Protein AF-A0A7C1JDE8-F1 (afdb_monomer_lite)

pLDDT: mean 91.99, std 10.01, range [34.22, 98.81]

Foldseek 3Di:
DPPVPPPPFDLAWDFALQPAEPDDLSDLVCQEDLNVQLVLLLSVLLVCLVVVHWAWEFAQALVLDTDTDTDRSCQQLVHNSNDPQKYWYAQAFQVVLPQAADDDQGGAGTWIAGNVVRDTDDGAHEWEWEWQDPVPLVDPLLLGFTKGFAALSLLVVLLSLLLSVCLVPLVVLLVLLDDPVLPDDDLQDFVSQLLCLLVLLVSLSSSCSVCRVSWGWHYKYKYAYAPRPDLAGDQLTIGIYTYTSSSVLCQLSVVSVVCSVPPADDLSSLSSSQSSQQSNCCSPVVHGYSCCLVVRQRPHDNRTSDMDHTSSRCVNPSDPCSSRPPDGLLCVPVGTHSCSLVSNDDDDSNNSSSVVCCVSND

Radius of gyration: 20.62 Å; chains: 1; bounding box: 49×35×61 Å

Sequence (362 aa):
MNLDSPIRKLDQPNLFGLNHSNRDFRKPAEWGKNKFTSSFPAALACYMFARNIRPVYMILNSQGQLVKSSISVDQVFKIDPLGDDSFYAFETEYSPYRQLVTGKVPRIDLVMMRRSDSLNLTGLEMKLTALPDNSTHHLPENKYGCEIVVRPDTIVYLALSIALVFKEDRTALYALLQDDALKITNWRDTEELLPLIPRMAAVLNRVMIQHATRQEPLILQPIWKTEGKAMRLHQNAFDMFVWSNFAFTKIFFYVAESDAKARRMSRQARSIVWLMKMLLDFAVEGQIDSRITNEVSHGSRTDKAFSVPGRITHDFMASPELFAPRIKRDEVKQIILGGGQTLLSPERRLDAVLVNMPELFS

Secondary structure (DSSP, 8-state):
--TTS-----SS-EETT--SBSS-TTSGGGGSHHHHHHHHHHHHHHHHHHTTPPPEEEEE-TTS-EEEEE--HHHHHTS-TTSTTEEEEEEE--GGGGGGBSSPPPPEEEEEEETTT--EEEEEEE--EEES-TTTTTS-GGG----EEE-HHHHHHHHHHHHHHTTT-HHHHHHHH--TT---S-TT-HHHHGGGHHHHHHHHHHHHHHTGGG--EEEEEEEEEESTTSSSEEEEEEEEEEEEHHHHHHHHHHHHHHTTT-SS--HHHHHHHHHHHHHHHHHHHSSB-TTHHHH--TTS-SS-SEEE-HHHHHHHH-SHHHHS-SEEGGGGGGTEETTGGGG----SHHHHHHHT-GGGG-

Structure (mmCIF, N/CA/C/O backbone):
data_AF-A0A7C1JDE8-F1
#
_entry.id   AF-A0A7C1JDE8-F1
#
loop_
_atom_site.group_PDB
_atom_site.id
_atom_site.type_symbol
_atom_site.label_atom_id
_atom_site.label_alt_id
_atom_site.label_comp_id
_atom_site.label_asym_id
_atom_site.label_entity_id
_atom_site.label_seq_id
_atom_site.pdbx_PDB_ins_code
_atom_site.Cartn_x
_atom_site.Cartn_y
_atom_site.Cartn_z
_atom_site.occupancy
_atom_site.B_iso_or_equiv
_atom_site.auth_seq_id
_atom_site.auth_comp_id
_atom_site.auth_asym_id
_atom_site.auth_atom_id
_atom_site.pdbx_PDB_model_num
ATOM 1 N N . MET A 1 1 ? -0.873 -14.828 -24.141 1.00 46.66 1 MET A N 1
ATOM 2 C CA . MET A 1 1 ? -0.121 -13.877 -24.989 1.00 46.66 1 MET A CA 1
ATOM 3 C C . MET A 1 1 ? 1.316 -14.380 -25.056 1.00 46.66 1 MET A C 1
ATOM 5 O O . MET A 1 1 ? 1.868 -14.679 -24.006 1.00 46.66 1 MET A O 1
ATOM 9 N N . ASN A 1 2 ? 1.866 -14.610 -26.250 1.00 34.22 2 ASN A N 1
ATOM 10 C CA . ASN A 1 2 ? 3.211 -15.171 -26.408 1.00 34.22 2 ASN A CA 1
ATOM 11 C C . ASN A 1 2 ? 4.245 -14.089 -26.039 1.00 34.22 2 ASN A C 1
ATOM 13 O O . ASN A 1 2 ? 4.391 -13.120 -26.779 1.00 34.22 2 ASN A O 1
ATOM 17 N N . LEU A 1 3 ? 4.883 -14.209 -24.871 1.00 48.06 3 LEU A N 1
ATOM 18 C CA . LEU A 1 3 ? 5.840 -13.225 -24.337 1.00 48.06 3 LEU A CA 1
ATOM 19 C C . LEU A 1 3 ? 7.159 -13.166 -25.125 1.00 48.06 3 LEU A C 1
ATOM 21 O O . LEU A 1 3 ? 7.921 -12.222 -24.937 1.00 48.06 3 LEU A O 1
ATOM 25 N N . ASP A 1 4 ? 7.401 -14.151 -25.996 1.00 43.00 4 ASP A N 1
ATOM 26 C CA . ASP A 1 4 ? 8.549 -14.200 -26.911 1.00 43.00 4 ASP A CA 1
ATOM 27 C C . ASP A 1 4 ? 8.278 -13.477 -28.242 1.00 43.00 4 ASP A C 1
ATOM 29 O O . ASP A 1 4 ? 9.178 -13.304 -29.063 1.00 43.00 4 ASP A O 1
ATOM 33 N N . SER A 1 5 ? 7.046 -13.001 -28.461 1.00 42.31 5 SER A N 1
ATOM 34 C CA . SER A 1 5 ? 6.809 -11.955 -29.454 1.00 42.31 5 SER A CA 1
ATOM 35 C C . SER A 1 5 ? 7.364 -10.654 -28.880 1.00 42.31 5 SER A C 1
ATOM 37 O O . SER A 1 5 ? 6.972 -10.303 -27.764 1.00 42.31 5 SER A O 1
ATOM 39 N N . PRO A 1 6 ? 8.204 -9.892 -29.608 1.00 41.84 6 PRO A N 1
ATOM 40 C CA . PRO A 1 6 ? 8.614 -8.574 -29.149 1.00 41.84 6 PRO A CA 1
ATOM 41 C C . PRO A 1 6 ? 7.350 -7.786 -28.804 1.00 41.84 6 PRO A C 1
ATOM 43 O O . PRO A 1 6 ? 6.463 -7.629 -29.650 1.00 41.84 6 PRO A O 1
ATOM 46 N N . ILE A 1 7 ? 7.240 -7.364 -27.538 1.00 52.91 7 ILE A N 1
ATOM 47 C CA . ILE A 1 7 ? 6.221 -6.414 -27.093 1.00 52.91 7 ILE A CA 1
ATOM 48 C C . ILE A 1 7 ? 6.229 -5.304 -28.137 1.00 52.91 7 ILE A C 1
ATOM 50 O O . ILE A 1 7 ? 7.295 -4.761 -28.436 1.00 52.91 7 ILE A O 1
ATOM 54 N N . ARG A 1 8 ? 5.067 -5.071 -28.767 1.00 48.97 8 ARG A N 1
ATOM 55 C CA . ARG A 1 8 ? 4.884 -4.119 -29.870 1.00 48.97 8 ARG A CA 1
ATOM 56 C C . ARG A 1 8 ? 5.716 -2.878 -29.547 1.00 48.97 8 ARG A C 1
ATOM 58 O O . ARG A 1 8 ? 5.436 -2.228 -28.542 1.00 48.97 8 ARG A O 1
ATOM 65 N N . LYS A 1 9 ? 6.764 -2.598 -30.336 1.00 51.59 9 LYS A N 1
ATOM 66 C CA . LYS A 1 9 ? 7.549 -1.366 -30.194 1.00 51.59 9 LYS A CA 1
ATOM 67 C C . LYS A 1 9 ? 6.542 -0.226 -30.308 1.00 51.59 9 LYS A C 1
ATOM 69 O O . LYS A 1 9 ? 5.987 -0.002 -31.377 1.00 51.59 9 LYS A O 1
ATOM 74 N N . LEU A 1 10 ? 6.200 0.386 -29.180 1.00 67.38 10 LEU A N 1
ATOM 75 C CA . LEU A 1 10 ? 5.349 1.561 -29.175 1.00 67.38 10 LEU A CA 1
ATOM 76 C C . LEU A 1 10 ? 6.214 2.719 -29.656 1.00 67.38 10 LEU A C 1
ATOM 78 O O . LEU A 1 10 ? 7.268 2.973 -29.079 1.00 67.38 10 LEU A O 1
ATOM 82 N N . ASP A 1 11 ? 5.752 3.423 -30.684 1.00 77.94 11 ASP A N 1
ATOM 83 C CA . ASP A 1 11 ? 6.420 4.630 -31.183 1.00 77.94 11 ASP A CA 1
ATOM 84 C C . ASP A 1 11 ? 6.227 5.832 -30.242 1.00 77.94 11 ASP A C 1
ATOM 86 O O . ASP A 1 11 ? 6.822 6.887 -30.441 1.00 77.94 11 ASP A O 1
ATOM 90 N N . GLN A 1 12 ? 5.379 5.690 -29.215 1.00 90.50 12 GLN A N 1
ATOM 91 C CA . GLN A 1 12 ? 5.035 6.752 -28.276 1.00 90.50 12 GLN A CA 1
ATOM 92 C C . GLN A 1 12 ? 5.285 6.335 -26.820 1.00 90.50 12 GLN A C 1
ATOM 94 O O . GLN A 1 12 ? 5.014 5.180 -26.468 1.00 90.50 12 GLN A O 1
ATOM 99 N N . PRO A 1 13 ? 5.730 7.275 -25.962 1.00 95.12 13 PRO A N 1
ATOM 100 C CA . PRO A 1 13 ? 5.913 7.046 -24.536 1.00 95.12 13 PRO A CA 1
ATOM 101 C C . PRO A 1 13 ? 4.678 6.450 -23.865 1.00 95.12 13 PRO A C 1
ATOM 103 O O . PRO A 1 13 ? 3.578 6.999 -23.963 1.00 95.12 13 PRO A O 1
ATOM 106 N N . ASN A 1 14 ? 4.865 5.332 -23.162 1.00 96.12 14 ASN A N 1
ATOM 107 C CA . ASN A 1 14 ? 3.800 4.699 -22.391 1.00 96.12 14 ASN A CA 1
ATOM 108 C C . ASN A 1 14 ? 4.346 3.834 -21.243 1.00 96.12 14 ASN A C 1
ATOM 110 O O . ASN A 1 14 ? 5.545 3.561 -21.162 1.00 96.12 14 ASN A O 1
ATOM 114 N N . LEU A 1 15 ? 3.451 3.376 -20.371 1.00 97.25 15 LEU A N 1
ATOM 115 C CA . LEU A 1 15 ? 3.718 2.369 -19.353 1.00 97.25 15 LEU A CA 1
ATOM 116 C C . LEU A 1 15 ? 2.971 1.069 -19.677 1.00 97.25 15 LEU A C 1
ATOM 118 O O . LEU A 1 15 ? 1.805 1.093 -20.071 1.00 97.25 15 LEU A O 1
ATOM 122 N N . PHE A 1 16 ? 3.648 -0.067 -19.510 1.00 97.88 16 PHE A N 1
ATOM 123 C CA . PHE A 1 16 ? 3.122 -1.386 -19.858 1.00 97.88 16 PHE A CA 1
ATOM 124 C C . PHE A 1 16 ? 1.770 -1.678 -19.190 1.00 97.88 16 PHE A C 1
ATOM 126 O O . PHE A 1 16 ? 1.609 -1.498 -17.984 1.00 97.88 16 PHE A O 1
ATOM 133 N N . GLY A 1 17 ? 0.802 -2.145 -19.983 1.00 96.75 17 GLY A N 1
ATOM 134 C CA . GLY A 1 17 ? -0.543 -2.526 -19.533 1.00 96.75 17 GLY A CA 1
ATOM 135 C C . GLY A 1 17 ? -1.505 -1.364 -19.260 1.00 96.75 17 GLY A C 1
ATOM 136 O O . GLY A 1 17 ? -2.712 -1.584 -19.212 1.00 96.75 17 GLY A O 1
ATOM 137 N N . LEU A 1 18 ? -1.026 -0.119 -19.153 1.00 97.06 18 LEU A N 1
ATOM 138 C CA . LEU A 1 18 ? -1.870 1.045 -18.851 1.00 97.06 18 LEU A CA 1
ATOM 139 C C . LEU A 1 18 ? -2.534 1.624 -20.115 1.00 97.06 18 LEU A C 1
ATOM 141 O O . LEU A 1 18 ? -2.392 2.804 -20.428 1.00 97.06 18 LEU A O 1
ATOM 145 N N . ASN A 1 19 ? -3.261 0.782 -20.855 1.00 93.69 19 ASN A N 1
ATOM 146 C CA . ASN A 1 19 ? -3.859 1.133 -22.151 1.00 93.69 19 ASN A CA 1
ATOM 147 C C . ASN A 1 19 ? -4.998 2.158 -22.036 1.00 93.69 19 ASN A C 1
ATOM 149 O O . ASN A 1 19 ? -5.178 2.998 -22.920 1.00 93.69 19 ASN A O 1
ATOM 153 N N . HIS A 1 20 ? -5.764 2.101 -20.945 1.00 97.31 20 HIS A N 1
ATOM 154 C CA . HIS A 1 20 ? -6.860 3.027 -20.677 1.00 97.31 20 HIS A CA 1
ATOM 155 C C . HIS A 1 20 ? -6.700 3.631 -19.286 1.00 97.31 20 HIS A C 1
ATOM 157 O O . HIS A 1 20 ? -6.806 2.944 -18.273 1.00 97.31 20 HIS A O 1
ATOM 163 N N . SER A 1 21 ? -6.427 4.931 -19.232 1.00 97.69 21 SER A N 1
ATOM 164 C CA . SER A 1 21 ? -6.186 5.650 -17.987 1.00 97.69 21 SER A CA 1
ATOM 165 C C . SER A 1 21 ? -6.646 7.101 -18.094 1.00 97.69 21 SER A C 1
ATOM 167 O O . SER A 1 21 ? -6.745 7.657 -19.187 1.00 97.69 21 SER A O 1
ATOM 169 N N . ASN A 1 22 ? -6.884 7.738 -16.946 1.00 97.38 22 ASN A N 1
ATOM 170 C CA . ASN A 1 22 ? -7.026 9.190 -16.860 1.00 97.38 22 ASN A CA 1
ATOM 171 C C . ASN A 1 22 ? -5.681 9.944 -16.964 1.00 97.38 22 ASN A C 1
ATOM 173 O O . ASN A 1 22 ? -5.675 11.175 -16.950 1.00 97.38 22 ASN A O 1
ATOM 177 N N . ARG A 1 23 ? -4.553 9.228 -17.074 1.00 96.44 23 ARG A N 1
ATOM 178 C CA . ARG A 1 23 ? -3.226 9.782 -17.369 1.00 96.44 23 ARG A CA 1
ATOM 179 C C . ARG A 1 23 ? -2.840 9.501 -18.819 1.00 96.44 23 ARG A C 1
ATOM 181 O O . ARG A 1 23 ? -2.965 8.379 -19.298 1.00 96.44 23 ARG A O 1
ATOM 188 N N . ASP A 1 24 ? -2.343 10.527 -19.504 1.00 95.62 24 ASP A N 1
ATOM 189 C CA . ASP A 1 24 ? -1.851 10.438 -20.883 1.00 95.62 24 ASP A CA 1
ATOM 190 C C . ASP A 1 24 ? -0.317 10.444 -20.907 1.00 95.62 24 ASP A C 1
ATOM 192 O O . ASP A 1 24 ? 0.312 11.505 -20.911 1.00 95.62 24 ASP A O 1
ATOM 196 N N . PHE A 1 25 ? 0.289 9.256 -20.933 1.00 95.56 25 PHE A N 1
ATOM 197 C CA . PHE A 1 25 ? 1.744 9.079 -20.845 1.00 95.56 25 PHE A CA 1
ATOM 198 C C . PHE A 1 25 ? 2.528 9.598 -22.054 1.00 95.56 25 PHE A C 1
ATOM 200 O O . PHE A 1 25 ? 3.752 9.643 -22.003 1.00 95.56 25 PHE A O 1
ATOM 207 N N . ARG A 1 26 ? 1.867 10.099 -23.100 1.00 93.81 26 ARG A N 1
ATOM 208 C CA . ARG A 1 26 ? 2.543 10.838 -24.178 1.00 93.81 26 ARG A CA 1
ATOM 209 C C . ARG A 1 26 ? 2.988 12.230 -23.723 1.00 93.81 26 ARG A C 1
ATOM 211 O O . ARG A 1 26 ? 3.807 12.864 -24.381 1.00 93.81 26 ARG A O 1
ATOM 218 N N . LYS A 1 27 ? 2.434 12.728 -22.610 1.00 94.19 27 LYS A N 1
ATOM 219 C CA . LYS A 1 27 ? 2.706 14.063 -22.070 1.00 94.19 27 LYS A CA 1
ATOM 220 C C . LYS A 1 27 ? 3.803 13.999 -21.000 1.00 94.19 27 LYS A C 1
ATOM 222 O O . LYS A 1 27 ? 3.633 13.269 -20.022 1.00 94.19 27 LYS A O 1
ATOM 227 N N . PRO A 1 28 ? 4.856 14.836 -21.080 1.00 92.19 28 PRO A N 1
ATOM 228 C CA . PRO A 1 28 ? 5.924 14.882 -20.072 1.00 92.19 28 PRO A CA 1
ATOM 229 C C . PRO A 1 28 ? 5.425 15.091 -18.633 1.00 92.19 28 PRO A C 1
ATOM 231 O O . PRO A 1 28 ? 5.980 14.538 -17.689 1.00 92.19 28 PRO A O 1
ATOM 234 N N . ALA A 1 29 ? 4.322 15.828 -18.454 1.00 92.19 29 ALA A N 1
ATOM 235 C CA . ALA A 1 29 ? 3.731 16.080 -17.140 1.00 92.19 29 ALA A CA 1
ATOM 236 C C . ALA A 1 29 ? 3.324 14.799 -16.380 1.00 92.19 29 ALA A C 1
ATOM 238 O O . ALA A 1 29 ? 3.310 14.813 -15.151 1.00 92.19 29 ALA A O 1
ATOM 239 N N . GLU A 1 30 ? 3.016 13.692 -17.071 1.00 93.44 30 GLU A N 1
ATOM 240 C CA . GLU A 1 30 ? 2.646 12.419 -16.429 1.00 93.44 30 GLU A CA 1
ATOM 241 C C . GLU A 1 30 ? 3.850 11.613 -15.911 1.00 93.44 30 GLU A C 1
ATOM 243 O O . GLU A 1 30 ? 3.678 10.687 -15.118 1.00 93.44 30 GLU A O 1
ATOM 248 N N . TRP A 1 31 ? 5.069 12.000 -16.296 1.00 93.12 31 TRP A N 1
ATOM 249 C CA . TRP A 1 31 ? 6.330 11.368 -15.889 1.00 93.12 31 TRP A CA 1
ATOM 250 C C . TRP A 1 31 ? 7.004 12.069 -14.703 1.00 93.12 31 TRP A C 1
ATOM 252 O O . TRP A 1 31 ? 8.062 11.649 -14.235 1.00 93.12 31 TRP A O 1
ATOM 262 N N . GLY A 1 32 ? 6.383 13.133 -14.189 1.00 88.56 32 GLY A N 1
ATOM 263 C CA . GLY A 1 32 ? 6.865 13.852 -13.017 1.00 88.56 32 GLY A CA 1
ATOM 264 C C . GLY A 1 32 ? 6.731 13.054 -11.716 1.00 88.56 32 GLY A C 1
ATOM 265 O O . GLY A 1 32 ? 5.938 12.115 -11.593 1.00 88.56 32 GLY A O 1
ATOM 266 N N . LYS A 1 33 ? 7.465 13.509 -10.696 1.00 79.38 33 LYS A N 1
ATOM 267 C CA . LYS A 1 33 ? 7.592 12.929 -9.349 1.00 79.38 33 LYS A CA 1
ATOM 268 C C . LYS A 1 33 ? 6.368 12.223 -8.776 1.00 79.38 33 LYS A C 1
ATOM 270 O O . LYS A 1 33 ? 6.484 11.107 -8.279 1.00 79.38 33 LYS A O 1
ATOM 275 N N . ASN A 1 34 ? 5.215 12.887 -8.735 1.00 82.19 34 ASN A N 1
ATOM 276 C CA . ASN A 1 34 ? 4.037 12.366 -8.028 1.00 82.19 34 ASN A CA 1
ATOM 277 C C . ASN A 1 34 ? 3.220 11.399 -8.894 1.00 82.19 34 ASN A C 1
ATOM 279 O O . ASN A 1 34 ? 2.573 10.492 -8.372 1.00 82.19 34 ASN A O 1
ATOM 283 N N . LYS A 1 35 ? 3.294 11.554 -10.219 1.00 92.31 35 LYS A N 1
ATOM 284 C CA . LYS A 1 35 ? 2.513 10.762 -11.164 1.00 92.31 35 LYS A CA 1
ATOM 285 C C . LYS A 1 35 ? 3.245 9.487 -11.553 1.00 92.31 35 LYS A C 1
ATOM 287 O O . LYS A 1 35 ? 2.704 8.404 -11.363 1.00 92.31 35 LYS A O 1
ATOM 292 N N . PHE A 1 36 ? 4.518 9.571 -11.934 1.00 93.06 36 PHE A N 1
ATOM 293 C CA . PHE A 1 36 ? 5.301 8.373 -12.239 1.00 93.06 36 PHE A CA 1
ATOM 294 C C . PHE A 1 36 ? 5.368 7.405 -11.045 1.00 93.06 36 PHE A C 1
ATOM 296 O O . PHE A 1 36 ? 5.166 6.206 -11.209 1.00 93.06 36 PHE A O 1
ATOM 303 N N . THR A 1 37 ? 5.552 7.917 -9.821 1.00 90.19 37 THR A N 1
ATOM 304 C CA . THR A 1 37 ? 5.655 7.069 -8.615 1.00 90.19 37 THR A CA 1
ATOM 305 C C . THR A 1 37 ? 4.358 6.355 -8.225 1.00 90.19 37 THR A C 1
ATOM 307 O O . THR A 1 37 ? 4.430 5.373 -7.489 1.00 90.19 37 THR A O 1
ATOM 310 N N . SER A 1 38 ? 3.201 6.802 -8.722 1.00 91.50 38 SER A N 1
ATOM 311 C CA . SER A 1 38 ? 1.910 6.113 -8.564 1.00 91.50 38 SER A CA 1
ATOM 312 C C . SER A 1 38 ? 1.523 5.283 -9.798 1.00 91.50 38 SER A C 1
ATOM 314 O O . SER A 1 38 ? 0.888 4.246 -9.639 1.00 91.50 38 SER A O 1
ATOM 316 N N . SER A 1 39 ? 1.970 5.655 -11.005 1.00 96.50 39 SER A N 1
ATOM 317 C CA . SER A 1 39 ? 1.721 4.887 -12.238 1.00 96.50 39 SER A CA 1
ATOM 318 C C . SER A 1 39 ? 2.633 3.671 -12.412 1.00 96.50 39 SER A C 1
ATOM 320 O O . SER A 1 39 ? 2.162 2.602 -12.794 1.00 96.50 39 SER A O 1
ATOM 322 N N . PHE A 1 40 ? 3.936 3.806 -12.141 1.00 97.38 40 PHE A N 1
ATOM 323 C CA . PHE A 1 40 ? 4.909 2.720 -12.310 1.00 97.38 40 PHE A CA 1
ATOM 324 C C . PHE A 1 40 ? 4.548 1.449 -11.518 1.00 97.38 40 PHE A C 1
ATOM 326 O O . PHE A 1 40 ? 4.629 0.369 -12.098 1.00 97.38 40 PHE A O 1
ATOM 333 N N . PRO A 1 41 ? 4.083 1.524 -10.251 1.00 98.00 41 PRO A N 1
ATOM 334 C CA . PRO A 1 41 ? 3.565 0.359 -9.531 1.00 98.00 41 PRO A CA 1
ATOM 335 C C . PRO A 1 41 ? 2.490 -0.433 -10.286 1.00 98.00 41 PRO A C 1
ATOM 337 O O . PRO A 1 41 ? 2.553 -1.661 -10.331 1.00 98.00 41 PRO A O 1
ATOM 340 N N . ALA A 1 42 ? 1.524 0.256 -10.902 1.00 98.50 42 ALA A N 1
ATOM 341 C CA . ALA A 1 42 ? 0.455 -0.387 -11.662 1.00 98.50 42 ALA A CA 1
ATOM 342 C C . ALA A 1 42 ? 1.005 -1.070 -12.923 1.00 98.50 42 ALA A C 1
ATOM 344 O O . ALA A 1 42 ? 0.654 -2.212 -13.212 1.00 98.50 42 ALA A O 1
ATOM 345 N N . ALA A 1 43 ? 1.932 -0.412 -13.623 1.00 98.62 43 ALA A N 1
ATOM 346 C CA . ALA A 1 43 ? 2.589 -0.966 -14.803 1.00 98.62 43 ALA A CA 1
ATOM 347 C C . ALA A 1 43 ? 3.459 -2.192 -14.477 1.00 98.62 43 ALA A C 1
ATOM 349 O O . ALA A 1 43 ? 3.421 -3.197 -15.186 1.00 98.62 43 ALA A O 1
ATOM 350 N N . LEU A 1 44 ? 4.199 -2.147 -13.365 1.00 98.81 44 LEU A N 1
ATOM 351 C CA . LEU A 1 44 ? 4.963 -3.288 -12.864 1.00 98.81 44 LEU A CA 1
ATOM 352 C C . LEU A 1 44 ? 4.037 -4.461 -12.515 1.00 98.81 44 LEU A C 1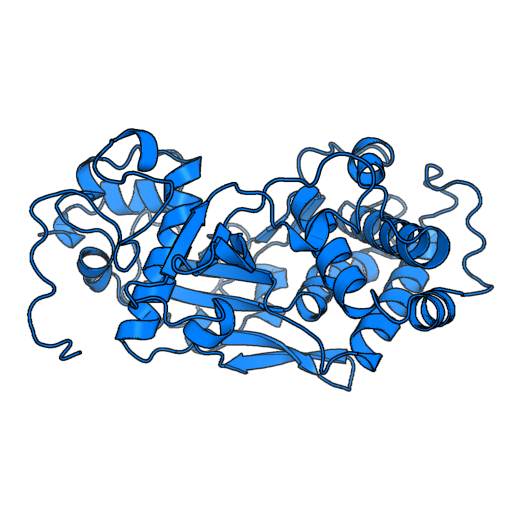
ATOM 354 O O . LEU A 1 44 ? 4.350 -5.595 -12.862 1.00 98.81 44 LEU A O 1
ATOM 358 N N . ALA A 1 45 ? 2.881 -4.205 -11.893 1.00 98.81 45 ALA A N 1
ATOM 359 C CA . ALA A 1 45 ? 1.887 -5.246 -11.641 1.00 98.81 45 ALA A CA 1
ATOM 360 C C . ALA A 1 45 ? 1.371 -5.864 -12.954 1.00 98.81 45 ALA A C 1
ATOM 362 O O . ALA A 1 45 ? 1.354 -7.085 -13.087 1.00 98.81 45 ALA A O 1
ATOM 363 N N . CYS A 1 46 ? 1.036 -5.050 -13.959 1.00 98.81 46 CYS A N 1
ATOM 364 C CA . CYS A 1 46 ? 0.641 -5.543 -15.283 1.00 98.81 46 CYS A CA 1
ATOM 365 C C . CYS A 1 46 ? 1.723 -6.435 -15.906 1.00 98.81 46 CYS A C 1
ATOM 367 O O . CYS A 1 46 ? 1.425 -7.503 -16.440 1.00 98.81 46 CYS A O 1
ATOM 369 N N . TYR A 1 47 ? 2.987 -6.022 -15.811 1.00 98.75 47 TYR A N 1
ATOM 370 C CA . TYR A 1 47 ? 4.115 -6.791 -16.327 1.00 98.75 47 TYR A CA 1
ATOM 371 C C . TYR A 1 47 ? 4.283 -8.125 -15.592 1.00 98.75 47 TYR A C 1
ATOM 373 O O . TYR A 1 47 ? 4.419 -9.170 -16.225 1.00 98.75 47 TYR A O 1
ATOM 381 N N . MET A 1 48 ? 4.189 -8.120 -14.261 1.00 98.75 48 MET A N 1
ATOM 382 C CA . MET A 1 48 ? 4.209 -9.344 -13.457 1.00 98.75 48 MET A CA 1
ATOM 383 C C . MET A 1 48 ? 3.067 -10.294 -13.835 1.00 98.75 48 MET A C 1
ATOM 385 O O . MET A 1 48 ? 3.311 -11.490 -13.983 1.00 98.75 48 MET A O 1
ATOM 389 N N . PHE A 1 49 ? 1.856 -9.775 -14.067 1.00 98.75 49 PHE A N 1
ATOM 390 C CA . PHE A 1 49 ? 0.726 -10.569 -14.558 1.00 98.75 49 PHE A CA 1
ATOM 391 C C . PHE A 1 49 ? 1.035 -11.224 -15.901 1.00 98.75 49 PHE A C 1
ATOM 393 O O . PHE A 1 49 ? 0.888 -12.436 -16.035 1.00 98.75 49 PHE A O 1
ATOM 400 N N . ALA A 1 50 ? 1.537 -10.443 -16.864 1.00 98.50 50 ALA A N 1
ATOM 401 C CA . ALA A 1 50 ? 1.915 -10.951 -18.178 1.00 98.50 50 ALA A CA 1
ATOM 402 C C . ALA A 1 50 ? 2.928 -12.099 -18.065 1.00 98.50 50 ALA A C 1
ATOM 404 O O . ALA A 1 50 ? 2.824 -13.076 -18.797 1.00 98.50 50 ALA A O 1
ATOM 405 N N . ARG A 1 51 ? 3.871 -11.993 -17.118 1.00 98.12 51 ARG A N 1
ATOM 406 C CA . ARG A 1 51 ? 4.932 -12.969 -16.826 1.00 98.12 51 ARG A CA 1
ATOM 407 C C . ARG A 1 51 ? 4.496 -14.128 -15.920 1.00 98.12 51 ARG A C 1
ATOM 409 O O . ARG A 1 51 ? 5.337 -14.950 -15.570 1.00 98.12 51 ARG A O 1
ATOM 416 N N . ASN A 1 52 ? 3.219 -14.215 -15.536 1.00 98.19 52 ASN A N 1
ATOM 417 C CA . ASN A 1 52 ? 2.694 -15.185 -14.564 1.00 98.19 52 ASN A CA 1
ATOM 418 C C . ASN A 1 52 ? 3.405 -15.149 -13.194 1.00 98.19 52 ASN A C 1
ATOM 420 O O . ASN A 1 52 ? 3.477 -16.153 -12.485 1.00 98.19 52 ASN A O 1
ATOM 424 N N . ILE A 1 53 ? 3.924 -13.986 -12.794 1.00 98.56 53 ILE A N 1
ATOM 425 C CA . ILE A 1 53 ? 4.572 -13.779 -11.497 1.00 98.56 53 ILE A CA 1
ATOM 426 C C . ILE A 1 53 ? 3.534 -13.213 -10.528 1.00 98.56 53 ILE A C 1
ATOM 428 O O . ILE A 1 53 ? 3.022 -12.110 -10.706 1.00 98.56 53 ILE A O 1
ATOM 432 N N . ARG A 1 54 ? 3.225 -13.971 -9.473 1.00 98.81 54 ARG A N 1
ATOM 433 C CA . ARG A 1 54 ? 2.262 -13.571 -8.436 1.00 98.81 54 ARG A CA 1
ATOM 434 C C . ARG A 1 54 ? 2.950 -12.711 -7.361 1.00 98.81 54 ARG A C 1
ATOM 436 O O . ARG A 1 54 ? 3.940 -13.175 -6.779 1.00 98.81 54 ARG A O 1
ATOM 443 N N . PRO A 1 55 ? 2.461 -11.487 -7.073 1.00 98.81 55 PRO A N 1
ATOM 444 C CA . PRO A 1 55 ? 2.886 -10.716 -5.907 1.00 98.81 55 PRO A CA 1
ATOM 445 C C . PRO A 1 55 ? 2.818 -11.495 -4.587 1.00 98.81 55 PRO A C 1
ATOM 447 O O . PRO A 1 55 ? 1.948 -12.352 -4.395 1.00 98.81 55 PRO A O 1
ATOM 450 N N . VAL A 1 56 ? 3.715 -11.155 -3.660 1.00 98.81 56 VAL A N 1
ATOM 451 C CA . VAL A 1 56 ? 3.672 -11.659 -2.281 1.00 98.81 56 VAL A CA 1
ATOM 452 C C . VAL A 1 56 ? 2.509 -10.985 -1.566 1.00 98.81 56 VAL A C 1
ATOM 454 O O . VAL A 1 56 ? 2.475 -9.760 -1.458 1.00 98.81 56 VAL A O 1
ATOM 457 N N . TYR A 1 57 ? 1.550 -11.765 -1.073 1.00 98.75 57 TYR A N 1
ATOM 458 C CA . TYR A 1 57 ? 0.378 -11.236 -0.383 1.00 98.75 57 TYR A CA 1
ATOM 459 C C . TYR A 1 57 ? 0.545 -11.344 1.131 1.00 98.75 57 TYR A C 1
ATOM 461 O O . TYR A 1 57 ? 0.550 -12.440 1.691 1.00 98.75 57 TYR A O 1
ATOM 469 N N . MET A 1 58 ? 0.688 -10.200 1.789 1.00 98.38 58 MET A N 1
ATOM 470 C CA . MET A 1 58 ? 0.759 -10.075 3.238 1.00 98.38 58 MET A CA 1
ATOM 471 C C . MET A 1 58 ? -0.661 -10.107 3.805 1.00 98.38 58 MET A C 1
ATOM 473 O O . MET A 1 58 ? -1.448 -9.185 3.565 1.00 98.38 58 MET A O 1
ATOM 477 N N . ILE A 1 59 ? -0.978 -11.164 4.554 1.00 98.00 59 ILE A N 1
ATOM 478 C CA . ILE A 1 59 ? -2.308 -11.409 5.120 1.00 98.00 59 ILE A CA 1
ATOM 479 C C . ILE A 1 59 ? -2.243 -11.707 6.616 1.00 98.00 59 ILE A C 1
ATOM 481 O O . ILE A 1 59 ? -1.211 -12.112 7.148 1.00 98.00 59 ILE A O 1
ATOM 485 N N . LEU A 1 60 ? -3.369 -11.525 7.296 1.00 95.69 60 LEU A N 1
ATOM 486 C CA . LEU A 1 60 ? -3.569 -11.971 8.668 1.00 95.69 60 LEU A CA 1
ATOM 487 C C . LEU A 1 60 ? -4.147 -13.392 8.666 1.00 95.69 60 LEU A C 1
ATOM 489 O O . LEU A 1 60 ? -5.159 -13.630 8.008 1.00 95.69 60 LEU A O 1
ATOM 493 N N . ASN A 1 61 ? -3.541 -14.335 9.387 1.00 93.44 61 ASN A N 1
ATOM 494 C CA . ASN A 1 61 ? -4.148 -15.655 9.591 1.00 93.44 61 ASN A CA 1
ATOM 495 C C . ASN A 1 61 ? -5.202 -15.631 10.721 1.00 93.44 61 ASN A C 1
ATOM 497 O O . ASN A 1 61 ? -5.362 -14.634 11.427 1.00 93.44 61 ASN A O 1
ATOM 501 N N . SER A 1 62 ? -5.908 -16.747 10.926 1.00 88.00 62 SER A N 1
ATOM 502 C CA . SER A 1 62 ? -6.922 -16.892 11.986 1.00 88.00 62 SER A CA 1
ATOM 503 C C . SER A 1 62 ? -6.368 -16.756 13.410 1.00 88.00 62 SER A C 1
ATOM 505 O O . SER A 1 62 ? -7.131 -16.560 14.348 1.00 88.00 62 SER A O 1
ATOM 507 N N . GLN A 1 63 ? -5.050 -16.858 13.589 1.00 89.50 63 GLN A N 1
ATOM 508 C CA . GLN A 1 63 ? -4.352 -16.666 14.862 1.00 89.50 63 GLN A CA 1
ATOM 509 C C . GLN A 1 63 ? -3.885 -15.212 15.055 1.00 89.50 63 GLN A C 1
ATOM 511 O O . GLN A 1 63 ? -3.250 -14.893 16.058 1.00 89.50 63 GLN A O 1
ATOM 516 N N . GLY A 1 64 ? -4.164 -14.316 14.105 1.00 88.44 64 GLY A N 1
ATOM 517 C CA . GLY A 1 64 ? -3.736 -12.922 14.175 1.00 88.44 64 GLY A CA 1
ATOM 518 C C . GLY A 1 64 ? -2.256 -12.694 13.893 1.00 88.44 64 GLY A C 1
ATOM 519 O O . GLY A 1 64 ? -1.716 -11.652 14.276 1.00 88.44 64 GLY A O 1
ATOM 520 N N . GLN A 1 65 ? -1.599 -13.641 13.233 1.00 91.94 65 GLN A N 1
ATOM 521 C CA . GLN A 1 65 ? -0.212 -13.530 12.805 1.00 91.94 65 GLN A CA 1
ATOM 522 C C . GLN A 1 65 ? -0.154 -13.052 11.358 1.00 91.94 65 GLN A C 1
ATOM 524 O O . GLN A 1 65 ? -0.976 -13.436 10.522 1.00 91.94 65 GLN A O 1
ATOM 529 N N . LEU A 1 66 ? 0.839 -12.216 11.066 1.00 94.75 66 LEU A N 1
ATOM 530 C CA . LEU A 1 66 ? 1.132 -11.811 9.703 1.00 94.75 66 LEU A CA 1
ATOM 531 C C . LEU A 1 66 ? 1.807 -12.976 8.976 1.00 94.75 66 LEU A C 1
ATOM 533 O O . LEU A 1 66 ? 2.871 -13.435 9.390 1.00 94.75 66 LEU A O 1
ATOM 537 N N . VAL A 1 67 ? 1.201 -13.438 7.890 1.00 96.31 67 VAL A N 1
ATOM 538 C CA . VAL A 1 67 ? 1.736 -14.513 7.055 1.00 96.31 67 VAL A CA 1
ATOM 539 C C . VAL A 1 67 ? 1.816 -14.069 5.600 1.00 96.31 67 VAL A C 1
ATOM 541 O O . VAL A 1 67 ? 1.122 -13.150 5.161 1.00 96.31 67 VAL A O 1
ATOM 544 N N . LYS A 1 68 ? 2.702 -14.725 4.853 1.00 97.69 68 LYS A N 1
ATOM 545 C CA . LYS A 1 68 ? 2.903 -14.505 3.422 1.00 97.69 68 LYS A CA 1
ATOM 546 C C . LYS A 1 68 ? 2.135 -15.566 2.641 1.00 97.69 68 LYS A C 1
ATOM 548 O O . LYS A 1 68 ? 2.260 -16.753 2.924 1.00 97.69 68 LYS A O 1
ATOM 553 N N . SER A 1 69 ? 1.363 -15.124 1.662 1.00 97.31 69 SER A N 1
ATOM 554 C CA . SER A 1 69 ? 0.703 -15.942 0.646 1.00 97.31 69 SER A CA 1
ATOM 555 C C . SER A 1 69 ? 1.066 -15.402 -0.746 1.00 97.31 69 SER A C 1
ATOM 557 O O . SER A 1 69 ? 1.964 -14.569 -0.880 1.00 97.31 69 SER A O 1
ATOM 559 N N . SER A 1 70 ? 0.378 -15.849 -1.794 1.00 97.94 70 SER A N 1
ATOM 560 C CA . SER A 1 70 ? 0.497 -15.293 -3.145 1.00 97.94 70 SER A CA 1
ATOM 561 C C . SER A 1 70 ? -0.868 -14.883 -3.690 1.00 97.94 70 SER A C 1
ATOM 563 O O . SER A 1 70 ? -1.869 -15.570 -3.482 1.00 97.94 70 SER A O 1
ATOM 565 N N . ILE A 1 71 ? -0.913 -13.786 -4.436 1.00 98.62 71 ILE A N 1
ATOM 566 C CA . ILE A 1 71 ? -2.129 -13.282 -5.087 1.00 98.62 71 ILE A CA 1
ATOM 567 C C . ILE A 1 71 ? -1.810 -12.959 -6.545 1.00 98.62 71 ILE A C 1
ATOM 569 O O . ILE A 1 71 ? -0.703 -12.509 -6.826 1.00 98.62 71 ILE A O 1
ATOM 573 N N . SER A 1 72 ? -2.716 -13.221 -7.489 1.00 98.56 72 SER A N 1
ATOM 574 C CA . SER A 1 72 ? -2.528 -12.756 -8.868 1.00 98.56 72 SER A CA 1
ATOM 575 C C . SER A 1 72 ? -3.055 -11.341 -9.030 1.00 98.56 72 SER A C 1
ATOM 577 O O . SER A 1 72 ? -3.902 -10.871 -8.275 1.00 98.56 72 SER A O 1
ATOM 579 N N . VAL A 1 73 ? -2.516 -10.629 -10.010 1.00 98.75 73 VAL A N 1
ATOM 580 C CA . VAL A 1 73 ? -2.804 -9.204 -10.199 1.00 98.75 73 VAL A CA 1
ATOM 581 C C . VAL A 1 73 ? -4.255 -8.966 -10.608 1.00 98.75 73 VAL A C 1
ATOM 583 O O . VAL A 1 73 ? -4.840 -7.988 -10.164 1.00 98.75 73 VAL A O 1
ATOM 586 N N . ASP A 1 74 ? -4.871 -9.882 -11.351 1.00 98.69 74 ASP A N 1
ATOM 587 C CA . ASP A 1 74 ? -6.303 -9.855 -11.658 1.00 98.69 74 ASP A CA 1
ATOM 588 C C . ASP A 1 74 ? -7.185 -9.999 -10.409 1.00 98.69 74 ASP A C 1
ATOM 590 O O . ASP A 1 74 ? -8.235 -9.371 -10.323 1.00 98.69 74 ASP A O 1
ATOM 594 N N . GLN A 1 75 ? -6.737 -10.742 -9.390 1.00 98.62 75 GLN A N 1
ATOM 595 C CA . GLN A 1 75 ? -7.409 -10.788 -8.087 1.00 98.62 75 GLN A CA 1
ATOM 596 C C . GLN A 1 75 ? -7.211 -9.484 -7.303 1.00 98.62 75 GLN A C 1
ATOM 598 O O . GLN A 1 75 ? -8.139 -9.023 -6.643 1.00 98.62 75 GLN A O 1
ATOM 603 N N . VAL A 1 76 ? -6.025 -8.865 -7.386 1.00 98.75 76 VAL A N 1
ATOM 604 C CA . VAL A 1 76 ? -5.752 -7.559 -6.754 1.00 98.75 76 VAL A CA 1
ATOM 605 C C . VAL A 1 76 ? -6.597 -6.458 -7.393 1.00 98.75 76 VAL A C 1
ATOM 607 O O . VAL A 1 76 ? -7.189 -5.654 -6.678 1.00 98.75 76 VAL A O 1
ATOM 610 N N . PHE A 1 77 ? -6.661 -6.423 -8.725 1.00 98.69 77 PHE A N 1
ATOM 611 C CA . PHE A 1 77 ? -7.368 -5.403 -9.506 1.00 98.69 77 PHE A CA 1
ATOM 612 C C . PHE A 1 77 ? -8.852 -5.721 -9.710 1.00 98.69 77 PHE A C 1
ATOM 614 O O . PHE A 1 77 ? -9.609 -4.833 -10.097 1.00 98.69 77 PHE A O 1
ATOM 621 N N . LYS A 1 78 ? -9.270 -6.955 -9.402 1.00 98.44 78 LYS A N 1
ATOM 622 C CA . LYS A 1 78 ? -10.625 -7.494 -9.603 1.00 98.44 78 LYS A CA 1
ATOM 623 C C . LYS A 1 78 ? -11.085 -7.449 -11.074 1.00 98.44 78 LYS A C 1
ATOM 625 O O . LYS A 1 78 ? -12.281 -7.399 -11.349 1.00 98.44 78 LYS A O 1
ATOM 630 N N . ILE A 1 79 ? -10.133 -7.467 -12.009 1.00 98.56 79 ILE A N 1
ATOM 631 C CA . ILE A 1 79 ? -10.315 -7.486 -13.470 1.00 98.56 79 ILE A CA 1
ATOM 632 C C . ILE A 1 79 ? -9.010 -7.935 -14.141 1.00 98.56 79 ILE A C 1
ATOM 634 O O . ILE A 1 79 ? -7.944 -7.769 -13.552 1.00 98.56 79 ILE A O 1
ATOM 638 N N . ASP A 1 80 ? -9.071 -8.472 -15.364 1.00 98.50 80 ASP A N 1
ATOM 639 C CA . ASP A 1 80 ? -7.870 -8.745 -16.165 1.00 98.50 80 ASP A CA 1
ATOM 640 C C . ASP A 1 80 ? -7.089 -7.436 -16.415 1.00 98.50 80 ASP A C 1
ATOM 642 O O . ASP A 1 80 ? -7.571 -6.583 -17.168 1.00 98.50 80 ASP A O 1
ATOM 646 N N . PRO A 1 81 ? -5.883 -7.253 -15.836 1.00 98.06 81 PRO A N 1
ATOM 647 C CA . PRO A 1 81 ? -5.125 -6.006 -15.954 1.00 98.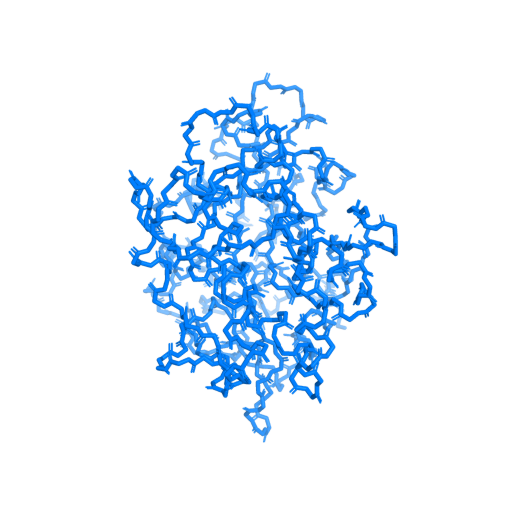06 81 PRO A CA 1
ATOM 648 C C . PRO A 1 81 ? -4.740 -5.655 -17.398 1.00 98.06 81 PRO A C 1
ATOM 650 O O . PRO A 1 81 ? -4.452 -4.492 -17.682 1.00 98.06 81 PRO A O 1
ATOM 653 N N . LEU A 1 82 ? -4.710 -6.632 -18.307 1.00 98.06 82 LEU A N 1
ATOM 654 C CA . LEU A 1 82 ? -4.341 -6.435 -19.710 1.00 98.06 82 LEU A CA 1
ATOM 655 C C . LEU A 1 82 ? -5.556 -6.419 -20.646 1.00 98.06 82 LEU A C 1
ATOM 657 O O . LEU A 1 82 ? -5.383 -6.223 -21.849 1.00 98.06 82 LEU A O 1
ATOM 661 N N . GLY A 1 83 ? -6.761 -6.628 -20.112 1.00 97.25 83 GLY A N 1
ATOM 662 C CA . GLY A 1 83 ? -8.000 -6.611 -20.879 1.00 97.25 83 GLY A CA 1
ATOM 663 C C . GLY A 1 83 ? -8.417 -5.200 -21.302 1.00 97.25 83 GLY A C 1
ATOM 664 O O . GLY A 1 83 ? -8.210 -4.227 -20.576 1.00 97.25 83 GLY A O 1
ATOM 665 N N . ASP A 1 84 ? -9.083 -5.095 -22.453 1.00 97.19 84 ASP A N 1
ATOM 666 C CA . ASP A 1 84 ? -9.558 -3.817 -23.012 1.00 97.19 84 ASP A CA 1
ATOM 667 C C . ASP A 1 84 ? -10.598 -3.107 -22.127 1.00 97.19 84 ASP A C 1
ATOM 669 O O . ASP A 1 84 ? -10.822 -1.902 -22.262 1.00 97.19 84 ASP A O 1
ATOM 673 N N . ASP A 1 85 ? -11.239 -3.841 -21.218 1.00 97.88 85 ASP A N 1
ATOM 674 C CA . ASP A 1 85 ? -12.262 -3.326 -20.305 1.00 97.88 85 ASP A CA 1
ATOM 675 C C . ASP A 1 85 ? -11.674 -2.744 -19.003 1.00 97.88 85 ASP A C 1
ATOM 677 O O . ASP A 1 85 ? -12.385 -2.123 -18.214 1.00 97.88 85 ASP A O 1
ATOM 681 N N . SER A 1 86 ? -10.365 -2.893 -18.783 1.00 98.25 86 SER A N 1
ATOM 682 C CA . SER A 1 86 ? -9.668 -2.325 -17.626 1.00 98.25 86 SER A CA 1
ATOM 683 C C . SER A 1 86 ? -9.397 -0.838 -17.800 1.00 98.25 86 SER A C 1
ATOM 685 O O . SER A 1 86 ? -8.859 -0.407 -18.820 1.00 98.25 86 SER A O 1
ATOM 687 N N . PHE A 1 87 ? -9.715 -0.045 -16.776 1.00 98.69 87 PHE A N 1
ATOM 688 C CA . PHE A 1 87 ? -9.391 1.378 -16.705 1.00 98.69 87 PHE A CA 1
ATOM 689 C C . PHE A 1 87 ? -8.675 1.739 -15.404 1.00 98.69 87 PHE A C 1
ATOM 691 O O . PHE A 1 87 ? -9.143 1.438 -14.306 1.00 98.69 87 PHE A O 1
ATOM 698 N N . TYR A 1 88 ? -7.552 2.442 -15.546 1.00 98.62 88 TYR A N 1
ATOM 699 C CA . TYR A 1 88 ? -6.682 2.873 -14.457 1.00 98.62 88 TYR A CA 1
ATOM 700 C C . TYR A 1 88 ? -6.961 4.337 -14.103 1.00 98.62 88 TYR A C 1
ATOM 702 O O . TYR A 1 88 ? -6.427 5.256 -14.738 1.00 98.62 88 TYR A O 1
ATOM 710 N N . ALA A 1 89 ? -7.805 4.565 -13.096 1.00 98.31 89 ALA A N 1
ATOM 711 C CA . ALA A 1 89 ? -8.179 5.896 -12.630 1.00 98.31 89 ALA A CA 1
ATOM 712 C C . ALA A 1 89 ? -7.290 6.330 -11.455 1.00 98.31 89 ALA A C 1
ATOM 714 O O . ALA A 1 89 ? -7.552 6.010 -10.296 1.00 98.31 89 ALA A O 1
ATOM 715 N N . PHE A 1 90 ? -6.220 7.067 -11.743 1.00 97.88 90 PHE A N 1
ATOM 716 C CA . PHE A 1 90 ? -5.306 7.566 -10.716 1.00 97.88 90 PHE A CA 1
ATOM 717 C C . PHE A 1 90 ? -5.884 8.767 -9.965 1.00 97.88 90 PHE A C 1
ATOM 719 O O . PHE A 1 90 ? -6.627 9.557 -10.550 1.00 97.88 90 PHE A O 1
ATOM 726 N N . GLU A 1 91 ? -5.518 8.931 -8.691 1.00 95.62 91 GLU A N 1
ATOM 727 C CA . GLU A 1 91 ? -5.929 10.069 -7.844 1.00 95.62 91 GLU A CA 1
ATOM 728 C C . GLU A 1 91 ? -7.447 10.335 -7.912 1.00 95.62 91 GLU A C 1
ATOM 730 O O . GLU A 1 91 ? -7.907 11.472 -8.055 1.00 95.62 91 GLU A O 1
ATOM 735 N N . THR A 1 92 ? -8.234 9.261 -7.856 1.00 95.38 92 THR A N 1
ATOM 736 C CA . THR A 1 92 ? -9.690 9.276 -8.048 1.00 95.38 92 THR A CA 1
ATOM 737 C C . THR A 1 92 ? -10.396 8.847 -6.764 1.00 95.38 92 THR A C 1
ATOM 739 O O . THR A 1 92 ? -9.839 8.124 -5.943 1.00 95.38 92 THR A O 1
ATOM 742 N N . GLU A 1 93 ? -11.618 9.329 -6.538 1.00 94.44 93 GLU A N 1
ATOM 743 C CA . GLU A 1 93 ? -12.432 8.887 -5.403 1.00 94.44 93 GLU A CA 1
ATOM 744 C C . GLU A 1 93 ? -12.947 7.461 -5.645 1.00 94.44 93 GLU A C 1
ATOM 746 O O . GLU A 1 93 ? -13.572 7.175 -6.670 1.00 94.44 93 GLU A O 1
ATOM 751 N N . TYR A 1 94 ? -12.744 6.565 -4.679 1.00 95.75 94 TYR A N 1
ATOM 752 C CA . TYR A 1 94 ? -13.366 5.245 -4.711 1.00 95.75 94 TYR A CA 1
ATOM 753 C C . TYR A 1 94 ? -14.821 5.353 -4.232 1.00 95.75 94 TYR A C 1
ATOM 755 O O . TYR A 1 94 ? -15.096 5.431 -3.034 1.00 95.75 94 TYR A O 1
ATOM 763 N N . SER A 1 95 ? -15.761 5.396 -5.180 1.00 93.56 95 SER A N 1
ATOM 764 C CA . SER A 1 95 ? -17.180 5.676 -4.924 1.00 93.56 95 SER A CA 1
ATOM 765 C C . SER A 1 95 ? -17.863 4.792 -3.867 1.00 93.56 95 SER A C 1
ATOM 767 O O . SER A 1 95 ? -18.703 5.345 -3.149 1.00 93.56 95 SER A O 1
ATOM 769 N N . PRO A 1 96 ? -17.501 3.504 -3.655 1.00 94.38 96 PRO A N 1
ATOM 770 C CA . PRO A 1 96 ? -18.100 2.703 -2.583 1.00 94.38 96 PRO A CA 1
ATOM 771 C C . PRO A 1 96 ? -17.883 3.270 -1.174 1.00 94.38 96 PRO A C 1
ATOM 773 O O . PRO A 1 96 ? -18.687 3.009 -0.282 1.00 94.38 96 PRO A O 1
ATOM 776 N N . TYR A 1 97 ? -16.852 4.094 -0.966 1.00 95.19 97 TYR A N 1
ATOM 777 C CA . TYR A 1 97 ? -16.595 4.737 0.323 1.00 95.19 97 TYR A CA 1
ATOM 778 C C . TYR A 1 97 ? -17.441 5.986 0.583 1.00 95.19 97 TYR A C 1
ATOM 780 O O . TYR A 1 97 ? -17.513 6.436 1.723 1.00 95.19 97 TYR A O 1
ATOM 788 N N . ARG A 1 98 ? -18.128 6.537 -0.427 1.00 92.94 98 ARG A N 1
ATOM 789 C CA . ARG A 1 98 ? -18.884 7.795 -0.294 1.00 92.94 98 ARG A CA 1
ATOM 790 C C . ARG A 1 98 ? -19.983 7.737 0.762 1.00 92.94 98 ARG A C 1
ATOM 792 O O . ARG A 1 98 ? -20.237 8.732 1.423 1.00 92.94 98 ARG A O 1
ATOM 799 N N . GLN A 1 99 ? -20.619 6.581 0.928 1.00 92.69 99 GLN A N 1
ATOM 800 C CA . GLN A 1 99 ? -21.677 6.401 1.926 1.00 92.69 99 GLN A CA 1
ATOM 801 C C . GLN A 1 99 ? -21.133 6.243 3.354 1.00 92.69 99 GLN A 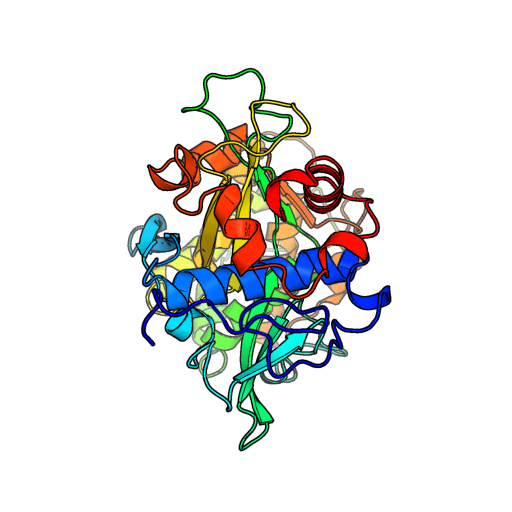C 1
ATOM 803 O O . GLN A 1 99 ? -21.909 6.349 4.296 1.00 92.69 99 GLN A O 1
ATOM 808 N N . LEU A 1 100 ? -19.826 5.997 3.511 1.00 95.06 100 LEU A N 1
ATOM 809 C CA . LEU A 1 100 ? -19.191 5.615 4.774 1.00 95.06 100 LEU A CA 1
ATOM 810 C C . LEU A 1 100 ? -18.395 6.750 5.431 1.00 95.06 100 LEU A C 1
ATOM 812 O O . LEU A 1 100 ? -17.774 6.507 6.458 1.00 95.06 100 LEU A O 1
ATOM 816 N N . VAL A 1 101 ? -18.360 7.958 4.862 1.00 93.62 101 VAL A N 1
ATOM 817 C CA . VAL A 1 101 ? -17.578 9.092 5.386 1.00 93.62 101 VAL A CA 1
ATOM 818 C C . VAL A 1 101 ? -18.418 10.356 5.464 1.00 93.62 101 VAL A C 1
ATOM 820 O O . VAL A 1 101 ? -19.188 10.658 4.554 1.00 93.62 101 VAL A O 1
ATOM 823 N N . THR A 1 102 ? -18.233 11.133 6.528 1.00 90.75 102 THR A N 1
ATOM 824 C CA . THR A 1 102 ? -18.802 12.476 6.626 1.00 90.75 102 THR A CA 1
ATOM 825 C C . THR A 1 102 ? -18.034 13.441 5.720 1.00 90.75 102 THR A C 1
ATOM 827 O O . THR A 1 102 ? -16.822 13.613 5.864 1.00 90.75 102 THR A O 1
ATOM 830 N N . GLY A 1 103 ? -18.729 14.128 4.813 1.00 84.75 103 GLY A N 1
ATOM 831 C CA . GLY A 1 103 ? -18.115 15.118 3.926 1.00 84.75 103 GLY A CA 1
ATOM 832 C C . GLY A 1 103 ? -17.473 14.500 2.681 1.00 84.75 103 GLY A C 1
ATOM 833 O O . GLY A 1 103 ? -18.099 13.708 1.979 1.00 84.75 103 GLY A O 1
ATOM 834 N N . LYS A 1 104 ? -16.251 14.929 2.342 1.00 83.69 104 LYS A N 1
ATOM 835 C CA . LYS A 1 104 ? -15.590 14.540 1.089 1.00 83.69 104 LYS A CA 1
ATOM 836 C C . LYS A 1 104 ? -14.745 13.280 1.273 1.00 83.69 104 LYS A C 1
ATOM 838 O O . LYS A 1 104 ? -13.889 13.237 2.152 1.00 83.69 104 LYS A O 1
ATOM 843 N N . VAL A 1 105 ? -14.918 12.306 0.379 1.00 83.69 105 VAL A N 1
ATOM 844 C CA . VAL A 1 105 ? -14.021 11.147 0.275 1.00 83.69 105 VAL A CA 1
ATOM 845 C C . VAL A 1 105 ? -12.648 11.636 -0.194 1.00 83.69 105 VAL A C 1
ATOM 847 O O . VAL A 1 105 ? -12.574 12.320 -1.221 1.00 83.69 105 VAL A O 1
ATOM 850 N N . PRO A 1 106 ? -11.550 11.310 0.505 1.00 84.94 106 PRO A N 1
ATOM 851 C CA . PRO A 1 106 ? -10.223 11.564 -0.037 1.00 84.94 106 PRO A CA 1
ATOM 852 C C . PRO A 1 106 ? -10.046 10.856 -1.404 1.00 84.94 106 PRO A C 1
ATOM 854 O O . PRO A 1 106 ? -10.790 9.935 -1.756 1.00 84.94 106 PRO A O 1
ATOM 857 N N . ARG A 1 107 ? -9.063 11.287 -2.207 1.00 90.69 107 ARG A N 1
ATOM 858 C CA . ARG A 1 107 ? -8.686 10.617 -3.475 1.00 90.69 107 ARG A CA 1
ATOM 859 C C . ARG A 1 107 ? -7.629 9.550 -3.228 1.00 90.69 107 ARG A C 1
ATOM 861 O O . ARG A 1 107 ? -6.680 9.827 -2.493 1.00 90.69 107 ARG A O 1
ATOM 868 N N . ILE A 1 108 ? -7.820 8.338 -3.746 1.00 94.12 108 ILE A N 1
ATOM 869 C CA . ILE A 1 108 ? -6.884 7.221 -3.542 1.00 94.12 108 ILE A CA 1
ATOM 870 C C . ILE A 1 108 ? -5.926 7.147 -4.730 1.00 94.12 108 ILE A C 1
ATOM 872 O O . ILE A 1 108 ? -6.266 7.611 -5.824 1.00 94.12 108 ILE A O 1
ATOM 876 N N . ASP A 1 109 ? -4.726 6.603 -4.525 1.00 96.44 109 ASP A N 1
ATOM 877 C CA . ASP A 1 109 ? -3.675 6.608 -5.550 1.00 96.44 109 ASP A CA 1
ATOM 878 C C . ASP A 1 109 ? -4.134 5.951 -6.867 1.00 96.44 109 ASP A C 1
ATOM 880 O O . ASP A 1 109 ? -3.881 6.511 -7.937 1.00 96.44 109 ASP A O 1
ATOM 884 N N . LEU A 1 110 ? -4.846 4.817 -6.804 1.00 98.19 110 LEU A N 1
ATOM 885 C CA . LEU A 1 110 ? -5.429 4.138 -7.965 1.00 98.19 110 LEU A CA 1
ATOM 886 C C . LEU A 1 110 ? -6.814 3.569 -7.652 1.00 98.19 110 LEU A C 1
ATOM 888 O O . LEU A 1 110 ? -6.993 2.858 -6.668 1.00 98.19 110 LEU A O 1
ATOM 892 N N . VAL A 1 111 ? -7.764 3.798 -8.552 1.00 98.50 111 VAL A N 1
ATOM 893 C CA . VAL A 1 111 ? -9.018 3.051 -8.639 1.00 98.50 111 VAL A CA 1
ATOM 894 C C . VAL A 1 111 ? -9.015 2.238 -9.928 1.00 98.50 111 VAL A C 1
ATOM 896 O O . VAL A 1 111 ? -8.827 2.791 -11.013 1.00 98.50 111 VAL A O 1
ATOM 899 N N . MET A 1 112 ? -9.248 0.932 -9.810 1.00 98.56 112 MET A N 1
ATOM 900 C CA . MET A 1 112 ? -9.526 0.087 -10.970 1.00 98.56 112 MET A CA 1
ATOM 901 C C . MET A 1 112 ? -11.003 0.184 -11.307 1.00 98.56 112 MET A C 1
ATOM 903 O O . MET A 1 112 ? -11.856 -0.001 -10.434 1.00 98.56 112 MET A O 1
ATOM 907 N N . MET A 1 113 ? -11.296 0.478 -12.568 1.00 98.38 113 MET A N 1
ATOM 908 C CA . MET A 1 113 ? -12.657 0.581 -13.072 1.00 98.38 113 MET A CA 1
ATOM 909 C C . MET A 1 113 ? -12.856 -0.349 -14.258 1.00 98.38 113 MET A C 1
ATOM 911 O O . MET A 1 113 ? -11.941 -0.556 -15.057 1.00 98.38 113 MET A O 1
ATOM 915 N N . ARG A 1 114 ? -14.077 -0.857 -14.389 1.00 98.06 114 ARG A N 1
ATOM 916 C CA . ARG A 1 114 ? -14.539 -1.520 -15.601 1.00 98.06 114 ARG A CA 1
ATOM 917 C C . ARG A 1 114 ? -15.111 -0.479 -16.560 1.00 98.06 114 ARG A C 1
ATOM 919 O O . ARG A 1 114 ? -15.932 0.341 -16.155 1.00 98.06 114 ARG A O 1
ATOM 926 N N . ARG A 1 115 ? -14.677 -0.466 -17.820 1.00 97.62 115 ARG A N 1
ATOM 927 C CA . ARG A 1 115 ? -15.075 0.563 -18.798 1.00 97.62 115 ARG A CA 1
ATOM 928 C C . ARG A 1 115 ? -16.502 0.385 -19.282 1.00 97.62 115 ARG A C 1
ATOM 930 O O . ARG A 1 115 ? -17.175 1.387 -19.511 1.00 97.62 115 ARG A O 1
ATOM 937 N N . SER A 1 116 ? -16.954 -0.856 -19.427 1.00 97.31 116 SER A N 1
ATOM 938 C CA . SER A 1 116 ? -18.264 -1.193 -19.982 1.00 97.31 116 SER A CA 1
ATOM 939 C C . SER A 1 116 ? -19.424 -0.555 -19.214 1.00 97.31 116 SER A C 1
ATOM 941 O O . SER A 1 116 ? -20.443 -0.225 -19.810 1.00 97.31 116 SER A O 1
ATOM 943 N N . ASP A 1 117 ? -19.275 -0.377 -17.899 1.00 96.44 117 ASP A N 1
ATOM 944 C CA . ASP A 1 117 ? -20.318 0.139 -17.006 1.00 96.44 117 ASP A CA 1
ATOM 945 C C . ASP A 1 117 ? -19.814 1.160 -15.974 1.00 96.44 117 ASP A C 1
ATOM 947 O O . ASP A 1 117 ? -20.569 1.590 -15.104 1.00 96.44 117 ASP A O 1
ATOM 951 N N . SER A 1 118 ? -18.551 1.585 -16.076 1.00 95.62 118 SER A N 1
ATOM 952 C CA . SER A 1 118 ? -17.904 2.508 -15.132 1.00 95.62 118 SER A CA 1
ATOM 953 C C . SER A 1 118 ? -17.907 2.020 -13.675 1.00 95.62 118 SER A C 1
ATOM 955 O O . SER A 1 118 ? -17.832 2.835 -12.752 1.00 95.62 118 SER A O 1
ATOM 957 N N . LEU A 1 119 ? -17.999 0.705 -13.441 1.00 97.50 119 LEU A N 1
ATOM 958 C CA . LEU A 1 119 ? -17.995 0.145 -12.093 1.00 97.50 119 LEU A CA 1
ATOM 959 C C . LEU A 1 119 ? -16.611 0.281 -11.451 1.00 97.50 119 LEU A C 1
ATOM 961 O O . LEU A 1 119 ? -15.617 -0.207 -11.986 1.00 97.50 119 LEU A O 1
ATOM 965 N N . ASN A 1 120 ? -16.557 0.881 -10.261 1.00 97.38 120 ASN A N 1
ATOM 966 C CA . ASN A 1 120 ? -15.366 0.886 -9.416 1.00 97.38 120 ASN A CA 1
ATOM 967 C C . ASN A 1 120 ? -15.177 -0.496 -8.776 1.00 97.38 120 ASN A C 1
ATOM 969 O O . ASN A 1 120 ? -16.031 -0.945 -8.014 1.00 97.38 120 ASN A O 1
ATOM 973 N N . LEU A 1 121 ? -14.046 -1.141 -9.046 1.00 97.88 121 LEU A N 1
ATOM 974 C CA . LEU A 1 121 ? -13.776 -2.515 -8.627 1.00 97.88 121 LEU A CA 1
ATOM 975 C C . LEU A 1 121 ? -12.947 -2.579 -7.342 1.00 97.88 121 LEU A C 1
ATOM 977 O O . LEU A 1 121 ? -13.279 -3.317 -6.416 1.00 97.88 121 LEU A O 1
ATOM 981 N N . THR A 1 122 ? -11.868 -1.799 -7.279 1.00 97.69 122 THR A N 1
ATOM 982 C CA . THR A 1 122 ? -10.995 -1.702 -6.103 1.00 97.69 122 THR A CA 1
ATOM 983 C C . THR A 1 122 ? -10.317 -0.336 -6.030 1.00 97.69 122 THR A C 1
ATOM 985 O O . THR A 1 122 ? -10.114 0.313 -7.059 1.00 97.69 122 THR A O 1
ATOM 988 N N . GLY A 1 123 ? -9.955 0.087 -4.819 1.00 97.12 123 GLY A N 1
ATOM 989 C CA . GLY A 1 123 ? -9.123 1.258 -4.555 1.00 97.12 123 GLY A CA 1
ATOM 990 C C . GLY A 1 123 ? -7.830 0.839 -3.855 1.00 97.12 123 GLY A C 1
ATOM 991 O O . GLY A 1 123 ? -7.883 0.152 -2.838 1.00 97.12 123 GLY A O 1
ATOM 992 N N . LEU A 1 124 ? -6.682 1.259 -4.385 1.00 98.19 124 LEU A N 1
ATOM 993 C CA . LEU A 1 124 ? -5.357 0.829 -3.940 1.00 98.19 124 LEU A CA 1
ATOM 994 C C . LEU A 1 124 ? -4.449 2.021 -3.637 1.00 98.19 124 LEU A C 1
ATOM 996 O O . LEU A 1 124 ? -4.311 2.943 -4.441 1.00 98.19 124 LEU A O 1
ATOM 1000 N N . GLU A 1 125 ? -3.773 1.954 -2.497 1.00 97.31 125 GLU A N 1
ATOM 1001 C CA . GLU A 1 125 ? -2.702 2.873 -2.114 1.00 97.31 125 GLU A CA 1
ATOM 1002 C C . GLU A 1 125 ? -1.354 2.373 -2.636 1.00 97.31 125 GLU A C 1
ATOM 1004 O O . GLU A 1 125 ? -0.999 1.204 -2.477 1.00 97.31 125 GLU A O 1
ATOM 1009 N N . MET A 1 126 ? -0.556 3.278 -3.195 1.00 96.12 126 MET A N 1
ATOM 1010 C CA . MET A 1 126 ? 0.723 2.965 -3.821 1.00 96.12 126 MET A CA 1
ATOM 1011 C C . MET A 1 126 ? 1.875 3.308 -2.879 1.00 96.12 126 MET A C 1
ATOM 1013 O O . MET A 1 126 ? 2.023 4.447 -2.423 1.00 96.12 126 MET A O 1
ATOM 1017 N N . LYS A 1 127 ? 2.743 2.332 -2.593 1.00 95.88 127 LYS A N 1
ATOM 1018 C CA . LYS A 1 127 ? 3.948 2.525 -1.767 1.00 95.88 127 LYS A CA 1
ATOM 1019 C C . LYS A 1 127 ? 5.182 2.016 -2.506 1.00 95.88 127 LYS A C 1
ATOM 1021 O O . LYS A 1 127 ? 5.637 0.903 -2.291 1.00 95.88 127 LYS A O 1
ATOM 1026 N N . LEU A 1 128 ? 5.751 2.849 -3.372 1.00 95.31 128 LEU A N 1
ATOM 1027 C CA . LEU A 1 128 ? 7.011 2.538 -4.050 1.00 95.31 128 LEU A CA 1
ATOM 1028 C C . LEU A 1 128 ? 8.199 2.692 -3.088 1.00 95.31 128 LEU A C 1
ATOM 1030 O O . LEU A 1 128 ? 8.548 3.814 -2.711 1.00 95.31 128 LEU A O 1
ATOM 1034 N N . THR A 1 129 ? 8.830 1.581 -2.702 1.00 96.50 129 THR A N 1
ATOM 1035 C CA . THR A 1 129 ? 9.845 1.566 -1.633 1.00 96.50 129 THR A CA 1
ATOM 1036 C C . THR A 1 129 ? 11.220 1.083 -2.092 1.00 96.50 129 THR A C 1
ATOM 1038 O O . THR A 1 129 ? 11.328 0.118 -2.841 1.00 96.50 129 THR A O 1
ATOM 1041 N N . ALA A 1 130 ? 12.273 1.760 -1.622 1.00 96.06 130 ALA A N 1
ATOM 1042 C CA . ALA A 1 130 ? 13.666 1.422 -1.918 1.00 96.06 130 ALA A CA 1
ATOM 1043 C C . ALA A 1 130 ? 14.151 0.238 -1.075 1.00 96.06 130 ALA A C 1
ATOM 1045 O O . ALA A 1 130 ? 13.807 0.157 0.108 1.00 96.06 130 ALA A O 1
ATOM 1046 N N . LEU A 1 131 ? 15.000 -0.612 -1.651 1.00 97.00 131 LEU A N 1
ATOM 1047 C CA . LEU A 1 131 ? 15.675 -1.707 -0.959 1.00 97.00 131 LEU A CA 1
ATOM 1048 C C . LEU A 1 131 ? 17.190 -1.679 -1.259 1.00 97.00 131 LEU A C 1
ATOM 1050 O O . LEU A 1 131 ? 17.571 -1.817 -2.416 1.00 97.00 131 LEU A O 1
ATOM 1054 N N . PRO A 1 132 ? 18.079 -1.559 -0.265 1.00 97.19 132 PRO A N 1
ATOM 1055 C CA . PRO A 1 132 ? 17.803 -1.271 1.137 1.00 97.19 132 PRO A CA 1
ATOM 1056 C C . PRO A 1 132 ? 17.370 0.179 1.375 1.00 97.19 132 PRO A C 1
ATOM 1058 O O . PRO A 1 132 ? 17.694 1.105 0.627 1.00 97.19 132 PRO A O 1
ATOM 1061 N N . ASP A 1 133 ? 16.690 0.401 2.491 1.00 95.56 133 ASP A N 1
ATOM 1062 C CA . ASP A 1 133 ? 16.464 1.736 3.026 1.00 95.56 133 ASP A CA 1
ATOM 1063 C C . ASP A 1 133 ? 17.681 2.269 3.815 1.00 95.56 133 ASP A C 1
ATOM 1065 O O . ASP A 1 133 ? 18.706 1.605 3.999 1.00 95.56 133 ASP A O 1
ATOM 1069 N N . ASN A 1 134 ? 17.573 3.493 4.344 1.00 95.06 134 ASN A N 1
ATOM 1070 C CA . ASN A 1 134 ? 18.674 4.080 5.112 1.00 95.06 134 ASN A CA 1
ATOM 1071 C C . ASN A 1 134 ? 18.957 3.338 6.433 1.00 95.06 134 ASN A C 1
ATOM 1073 O O . ASN A 1 134 ? 20.078 3.417 6.929 1.00 95.06 134 ASN A O 1
ATOM 1077 N N . SER A 1 135 ? 17.991 2.611 6.999 1.00 96.44 135 SER A N 1
ATOM 1078 C CA . SER A 1 135 ? 18.186 1.880 8.255 1.00 96.44 135 SER A CA 1
ATOM 1079 C C . SER A 1 135 ? 18.909 0.541 8.088 1.00 96.44 135 SER A C 1
ATOM 1081 O O . SER A 1 135 ? 19.501 0.074 9.054 1.00 96.44 135 SER A O 1
ATOM 1083 N N . THR A 1 136 ? 18.905 -0.045 6.886 1.00 97.19 136 THR A N 1
ATOM 1084 C CA . THR A 1 136 ? 19.436 -1.399 6.633 1.00 97.19 136 THR A CA 1
ATOM 1085 C C . THR A 1 136 ? 20.571 -1.463 5.612 1.00 97.19 136 THR A C 1
ATOM 1087 O O . THR A 1 136 ? 21.224 -2.492 5.507 1.00 97.19 136 THR A O 1
ATOM 1090 N N . HIS A 1 137 ? 20.880 -0.371 4.904 1.00 95.81 137 HIS A N 1
ATOM 1091 C CA . HIS A 1 137 ? 21.890 -0.371 3.831 1.00 95.81 137 HIS A CA 1
ATOM 1092 C C . HIS A 1 137 ? 23.305 -0.836 4.211 1.00 95.81 137 HIS A C 1
ATOM 1094 O O . HIS A 1 137 ? 24.068 -1.218 3.331 1.00 95.81 137 HIS A O 1
ATOM 1100 N N . HIS A 1 138 ? 23.676 -0.735 5.487 1.00 95.75 138 HIS A N 1
ATOM 1101 C CA . HIS A 1 138 ? 24.993 -1.119 6.003 1.00 95.75 138 HIS A CA 1
ATOM 1102 C C . HIS A 1 138 ? 25.037 -2.582 6.470 1.00 95.75 138 HIS A C 1
ATOM 1104 O O . HIS A 1 138 ? 26.091 -3.068 6.869 1.00 95.75 138 HIS A O 1
ATOM 1110 N N . LEU A 1 139 ? 23.892 -3.269 6.473 1.00 96.56 139 LEU A N 1
ATOM 1111 C CA . LEU A 1 139 ? 23.783 -4.671 6.851 1.00 96.56 139 LEU A CA 1
ATOM 1112 C C . LEU A 1 139 ? 24.087 -5.579 5.645 1.00 96.56 139 LEU A C 1
ATOM 1114 O O . LEU A 1 139 ? 24.126 -5.108 4.509 1.00 96.56 139 LEU A O 1
ATOM 1118 N N . PRO A 1 140 ? 24.283 -6.890 5.858 1.00 96.25 140 PRO A N 1
ATOM 1119 C CA . PRO A 1 140 ? 24.313 -7.852 4.760 1.00 96.25 140 PRO A CA 1
ATOM 1120 C C . PRO A 1 140 ? 22.979 -7.880 3.994 1.00 96.25 140 PRO A C 1
ATOM 1122 O O . PRO A 1 140 ? 21.926 -7.617 4.576 1.00 96.25 140 PRO A O 1
ATOM 1125 N N . GLU A 1 141 ? 23.001 -8.242 2.706 1.00 95.12 141 GLU A N 1
ATOM 1126 C CA . GLU A 1 141 ? 21.812 -8.172 1.835 1.00 95.12 141 GLU A CA 1
ATOM 1127 C C . GLU A 1 141 ? 20.610 -8.975 2.346 1.00 95.12 141 GLU A C 1
ATOM 1129 O O . GLU A 1 141 ? 19.462 -8.570 2.171 1.00 95.12 141 GLU A O 1
ATOM 1134 N N . ASN A 1 142 ? 20.856 -10.099 3.025 1.00 96.06 142 ASN A N 1
ATOM 1135 C CA . ASN A 1 142 ? 19.802 -10.911 3.633 1.00 96.06 142 ASN A CA 1
ATOM 1136 C C . ASN A 1 142 ? 19.117 -10.239 4.835 1.00 96.06 142 ASN A C 1
ATOM 1138 O O . ASN A 1 142 ? 18.180 -10.814 5.374 1.00 96.06 142 ASN A O 1
ATOM 1142 N N . LYS A 1 143 ? 19.563 -9.045 5.241 1.00 97.50 143 LYS A N 1
ATOM 1143 C CA . LYS A 1 143 ? 18.962 -8.195 6.278 1.00 97.50 143 LYS A CA 1
ATOM 1144 C C . LYS A 1 143 ? 18.454 -6.856 5.730 1.00 97.50 143 LYS A C 1
ATOM 1146 O O . LYS A 1 143 ? 18.156 -5.943 6.501 1.00 97.50 143 LYS A O 1
ATOM 1151 N N . TYR A 1 144 ? 18.382 -6.698 4.408 1.00 97.94 144 TYR A N 1
ATOM 1152 C CA . TYR A 1 144 ? 17.837 -5.489 3.795 1.00 97.94 144 TYR A CA 1
ATOM 1153 C C . TYR A 1 144 ? 16.330 -5.370 4.021 1.00 97.94 144 TYR A C 1
ATOM 1155 O O . TYR A 1 144 ? 15.593 -6.352 3.951 1.00 97.94 144 TYR A O 1
ATOM 1163 N N . GLY A 1 145 ? 15.866 -4.145 4.262 1.00 97.69 145 GLY A N 1
ATOM 1164 C CA . GLY A 1 145 ? 14.452 -3.822 4.425 1.00 97.69 145 GLY A CA 1
ATOM 1165 C C . GLY A 1 145 ? 14.081 -2.499 3.763 1.00 97.69 145 GLY A C 1
ATOM 1166 O O . GLY A 1 145 ? 14.944 -1.721 3.353 1.00 97.69 145 GLY A O 1
ATOM 1167 N N . CYS A 1 146 ? 12.778 -2.241 3.678 1.00 96.56 146 CYS A N 1
ATOM 1168 C CA . CYS A 1 146 ? 12.204 -1.080 3.000 1.00 96.56 146 CYS A CA 1
ATOM 1169 C C . CYS A 1 146 ? 11.522 -0.137 3.994 1.00 96.56 146 CYS A C 1
ATOM 1171 O O . CYS A 1 146 ? 10.687 -0.578 4.780 1.00 96.56 146 CYS A O 1
ATOM 1173 N N . GLU A 1 147 ? 11.794 1.166 3.933 1.00 96.69 147 GLU A N 1
ATOM 1174 C CA . GLU A 1 147 ? 10.984 2.127 4.688 1.00 96.69 147 GLU A CA 1
ATOM 1175 C C . GLU A 1 147 ? 9.599 2.260 4.041 1.00 96.69 147 GLU A C 1
ATOM 1177 O O . GLU A 1 147 ? 9.494 2.540 2.845 1.00 96.69 147 GLU A O 1
ATOM 1182 N N . ILE A 1 148 ? 8.540 2.131 4.843 1.00 95.81 148 ILE A N 1
ATOM 1183 C CA . ILE A 1 148 ? 7.168 2.447 4.432 1.00 95.81 148 ILE A CA 1
ATOM 1184 C C . ILE A 1 148 ? 6.758 3.760 5.096 1.00 95.81 148 ILE A C 1
ATOM 1186 O O . ILE A 1 148 ? 6.749 3.874 6.322 1.00 95.81 148 ILE A O 1
ATOM 1190 N N . VAL A 1 149 ? 6.390 4.756 4.288 1.00 94.44 149 VAL A N 1
ATOM 1191 C CA . VAL A 1 149 ? 5.874 6.050 4.759 1.00 94.44 149 VAL A CA 1
ATOM 1192 C C . VAL A 1 149 ? 4.370 6.117 4.513 1.00 94.44 149 VAL A C 1
ATOM 1194 O O . VAL A 1 149 ? 3.905 5.932 3.388 1.00 94.44 149 VAL A O 1
ATOM 1197 N N . VAL A 1 150 ? 3.612 6.423 5.563 1.00 95.44 150 VAL A N 1
ATOM 1198 C CA . VAL A 1 150 ? 2.147 6.394 5.565 1.00 95.44 150 VAL A CA 1
ATOM 1199 C C . VAL A 1 150 ? 1.597 7.806 5.736 1.00 95.44 150 VAL A C 1
ATOM 1201 O O . VAL A 1 150 ? 2.024 8.555 6.620 1.00 95.44 150 VAL A O 1
ATOM 1204 N N . ARG A 1 151 ? 0.657 8.189 4.867 1.00 93.19 151 ARG A N 1
ATOM 1205 C CA . ARG A 1 151 ? -0.055 9.473 4.947 1.00 93.19 151 ARG A CA 1
ATOM 1206 C C . ARG A 1 151 ? -1.322 9.310 5.793 1.00 93.19 151 ARG A C 1
ATOM 1208 O O . ARG A 1 151 ? -1.811 8.188 5.899 1.00 93.19 151 ARG A O 1
ATOM 1215 N N . PRO A 1 152 ? -1.865 10.387 6.382 1.00 94.25 152 PRO A N 1
ATOM 1216 C CA . PRO A 1 152 ? -3.134 10.303 7.105 1.00 94.25 152 PRO A CA 1
ATOM 1217 C C . PRO A 1 152 ? -4.266 9.713 6.263 1.00 94.25 152 PRO A C 1
ATOM 1219 O O . PRO A 1 152 ? -4.961 8.829 6.748 1.00 94.25 152 PRO A O 1
ATOM 1222 N N . ASP A 1 153 ? -4.372 10.099 4.988 1.00 93.44 153 ASP A N 1
ATOM 1223 C CA . ASP A 1 153 ? -5.388 9.563 4.071 1.00 93.44 153 ASP A CA 1
ATOM 1224 C C . ASP A 1 153 ? -5.309 8.035 3.940 1.00 93.44 153 ASP A C 1
ATOM 1226 O O . ASP A 1 153 ? -6.337 7.371 3.882 1.00 93.44 153 ASP A O 1
ATOM 1230 N N . THR A 1 154 ? -4.111 7.441 4.013 1.00 95.19 154 THR A N 1
ATOM 1231 C CA . THR A 1 154 ? -3.948 5.979 4.045 1.00 95.19 154 THR A CA 1
ATOM 1232 C C . THR A 1 154 ? -4.632 5.352 5.271 1.00 95.19 154 THR A C 1
ATOM 1234 O O . THR A 1 154 ? -5.185 4.261 5.169 1.00 95.19 154 THR A O 1
ATOM 1237 N N . ILE A 1 155 ? -4.629 6.028 6.428 1.00 96.69 155 ILE A N 1
ATOM 1238 C CA . ILE A 1 155 ? -5.335 5.570 7.641 1.00 96.69 155 ILE A CA 1
ATOM 1239 C C . ILE A 1 155 ? -6.849 5.734 7.482 1.00 96.69 155 ILE A C 1
ATOM 1241 O O . ILE A 1 155 ? -7.603 4.872 7.930 1.00 96.69 155 ILE A O 1
ATOM 1245 N N . VAL A 1 156 ? -7.295 6.791 6.799 1.00 96.12 156 VAL A N 1
ATOM 1246 C CA . VAL A 1 156 ? -8.710 6.981 6.451 1.00 96.12 156 VAL A CA 1
ATOM 1247 C C . VAL A 1 156 ? -9.185 5.856 5.528 1.00 96.12 156 VAL A C 1
ATOM 1249 O O . VAL A 1 156 ? -10.200 5.230 5.815 1.00 96.12 156 VAL A O 1
ATOM 1252 N N . TYR A 1 157 ? -8.435 5.509 4.476 1.00 95.69 157 TYR A N 1
ATOM 1253 C CA . TYR A 1 157 ? -8.781 4.373 3.611 1.00 95.69 157 TYR A CA 1
ATOM 1254 C C . TYR A 1 157 ? -8.748 3.039 4.317 1.00 95.69 157 TYR A C 1
ATOM 1256 O O . TYR A 1 157 ? -9.594 2.189 4.051 1.00 95.69 157 TYR A O 1
ATOM 1264 N N . LEU A 1 158 ? -7.792 2.851 5.222 1.00 97.38 158 LEU A N 1
ATOM 1265 C CA . LEU A 1 158 ? -7.759 1.670 6.060 1.00 97.38 158 LEU A CA 1
ATOM 1266 C C . LEU A 1 158 ? -9.064 1.554 6.860 1.00 97.38 158 LEU A C 1
ATOM 1268 O O . LEU A 1 158 ? -9.728 0.522 6.771 1.00 97.38 158 LEU A O 1
ATOM 1272 N N . ALA A 1 159 ? -9.482 2.623 7.545 1.00 97.75 159 ALA A N 1
ATOM 1273 C CA . ALA A 1 159 ? -10.744 2.657 8.281 1.00 97.75 159 ALA A CA 1
ATOM 1274 C C . ALA A 1 159 ? -11.960 2.421 7.374 1.00 97.75 159 ALA A C 1
ATOM 1276 O O . ALA A 1 159 ? -12.809 1.607 7.717 1.00 97.75 159 ALA A O 1
ATOM 1277 N N . LEU A 1 160 ? -12.020 3.053 6.197 1.00 97.38 160 LEU A N 1
ATOM 1278 C CA . LEU A 1 160 ? -13.099 2.863 5.220 1.00 97.38 160 LEU A CA 1
ATOM 1279 C C . LEU A 1 160 ? -13.174 1.430 4.694 1.00 97.38 160 LEU A C 1
ATOM 1281 O O . LEU A 1 160 ? -14.262 0.872 4.588 1.00 97.38 160 LEU A O 1
ATOM 1285 N N . SER A 1 161 ? -12.026 0.820 4.396 1.00 97.06 161 SER A N 1
ATOM 1286 C CA . SER A 1 161 ? -11.961 -0.564 3.926 1.00 97.06 161 SER A CA 1
ATOM 1287 C C . SER A 1 161 ? -12.442 -1.547 4.993 1.00 97.06 161 SER A C 1
ATOM 1289 O O . SER A 1 161 ? -13.108 -2.522 4.668 1.00 97.06 161 SER A O 1
ATOM 1291 N N . ILE A 1 162 ? -12.157 -1.276 6.272 1.00 97.44 162 ILE A N 1
ATOM 1292 C CA . ILE A 1 162 ? -12.669 -2.063 7.396 1.00 97.44 162 ILE A CA 1
ATOM 1293 C C . ILE A 1 162 ? -14.167 -1.788 7.572 1.00 97.44 162 ILE A C 1
ATOM 1295 O O . ILE A 1 162 ? -14.945 -2.728 7.634 1.00 97.44 162 ILE A O 1
ATOM 1299 N N . ALA A 1 163 ? -14.605 -0.529 7.589 1.00 97.19 163 ALA A N 1
ATOM 1300 C CA . ALA A 1 163 ? -16.017 -0.159 7.712 1.00 97.19 163 ALA A CA 1
ATOM 1301 C C . ALA A 1 163 ? -16.884 -0.804 6.618 1.00 97.19 163 ALA A C 1
ATOM 1303 O O . ALA A 1 163 ? -17.969 -1.301 6.905 1.00 97.19 163 ALA A O 1
ATOM 1304 N N . LEU A 1 164 ? -16.381 -0.883 5.382 1.00 95.75 164 LEU A N 1
ATOM 1305 C CA . LEU A 1 164 ? -17.073 -1.533 4.270 1.00 95.75 164 LEU A CA 1
ATOM 1306 C C . LEU A 1 164 ? -17.339 -3.026 4.540 1.00 95.75 164 LEU A C 1
ATOM 1308 O O . LEU A 1 164 ? -18.407 -3.523 4.192 1.00 95.75 164 LEU A O 1
ATOM 1312 N N . VAL A 1 165 ? -16.426 -3.723 5.229 1.00 95.50 165 VAL A N 1
ATOM 1313 C CA . VAL A 1 165 ? -16.634 -5.108 5.693 1.00 95.50 165 VAL A CA 1
ATOM 1314 C C . VAL A 1 165 ? -17.828 -5.180 6.662 1.00 95.50 165 VAL A C 1
ATOM 1316 O O . VAL A 1 165 ? -18.585 -6.145 6.649 1.00 95.50 165 VAL A O 1
ATOM 1319 N N . PHE A 1 166 ? -18.082 -4.154 7.463 1.00 96.00 166 PHE A N 1
ATOM 1320 C CA . PHE A 1 166 ? -19.177 -4.140 8.442 1.00 96.00 166 PHE A CA 1
ATOM 1321 C C . PHE A 1 166 ? -20.398 -3.325 8.000 1.00 96.00 166 PHE A C 1
ATOM 1323 O O . PHE A 1 166 ? -21.286 -3.078 8.810 1.00 96.00 166 PHE A O 1
ATOM 1330 N N . LYS A 1 167 ? -20.477 -2.921 6.725 1.00 95.25 167 LYS A N 1
ATOM 1331 C CA . LYS A 1 167 ? -21.558 -2.065 6.209 1.00 95.25 167 LYS A CA 1
ATOM 1332 C C . LYS A 1 167 ? -22.957 -2.596 6.525 1.00 95.25 167 LYS A C 1
ATOM 1334 O O . LYS A 1 167 ? -23.809 -1.828 6.961 1.00 95.25 167 LYS A O 1
ATOM 1339 N N . GLU A 1 168 ? -23.155 -3.896 6.343 1.00 94.62 168 GLU A N 1
ATOM 1340 C CA . GLU A 1 168 ? -24.452 -4.553 6.537 1.00 94.62 168 GLU A CA 1
ATOM 1341 C C . GLU A 1 168 ? -24.707 -4.981 7.996 1.00 94.62 168 GLU A C 1
ATOM 1343 O O . GLU A 1 168 ? -25.838 -5.296 8.348 1.00 94.62 168 GLU A O 1
ATOM 1348 N N . ASP A 1 169 ? -23.682 -4.977 8.859 1.00 94.44 169 ASP A N 1
ATOM 1349 C CA . ASP A 1 169 ? -23.794 -5.364 10.274 1.00 94.44 169 ASP A CA 1
ATOM 1350 C C . ASP A 1 169 ? -22.869 -4.509 11.156 1.00 94.44 169 ASP A C 1
ATOM 1352 O O . ASP A 1 169 ? -21.797 -4.921 11.618 1.00 94.44 169 ASP A O 1
ATOM 1356 N N . ARG A 1 170 ? -23.294 -3.261 11.372 1.00 96.00 170 ARG A N 1
ATOM 1357 C CA . ARG A 1 170 ? -22.571 -2.296 12.214 1.00 96.00 170 ARG A CA 1
ATOM 1358 C C . ARG A 1 170 ? -22.622 -2.665 13.693 1.00 96.00 170 ARG A C 1
ATOM 1360 O O . ARG A 1 170 ? -21.694 -2.341 14.431 1.00 96.00 170 ARG A O 1
ATOM 1367 N N . THR A 1 171 ? -23.679 -3.351 14.126 1.00 95.31 171 THR A N 1
ATOM 1368 C CA . THR A 1 171 ? -23.848 -3.775 15.519 1.00 95.31 171 THR A CA 1
ATOM 1369 C C . THR A 1 171 ? -22.802 -4.816 15.903 1.00 95.31 171 THR A C 1
ATOM 1371 O O . THR A 1 171 ? -22.254 -4.723 17.001 1.00 95.31 171 THR A O 1
ATOM 1374 N N . ALA A 1 172 ? -22.443 -5.734 14.997 1.00 94.81 172 ALA A N 1
ATOM 1375 C CA . ALA A 1 172 ? -21.315 -6.635 15.216 1.00 94.81 172 ALA A CA 1
ATOM 1376 C C . ALA A 1 172 ? -20.002 -5.869 15.419 1.00 94.81 172 ALA A C 1
ATOM 1378 O O . ALA A 1 172 ? -19.283 -6.139 16.379 1.00 94.81 172 ALA A O 1
ATOM 1379 N N . LEU A 1 173 ? -19.702 -4.867 14.582 1.00 96.38 173 LEU A N 1
ATOM 1380 C CA . LEU A 1 173 ? -18.504 -4.043 14.776 1.00 96.38 173 LEU A CA 1
ATOM 1381 C C . LEU A 1 173 ? -18.540 -3.305 16.118 1.00 96.38 173 LEU A C 1
ATOM 1383 O O . LEU A 1 173 ? -17.555 -3.332 16.854 1.00 96.38 173 LEU A O 1
ATOM 1387 N N . TYR A 1 174 ? -19.671 -2.679 16.451 1.00 95.88 174 TYR A N 1
ATOM 1388 C CA . TYR A 1 174 ? -19.851 -1.980 17.721 1.00 95.88 174 TYR A CA 1
ATOM 1389 C C . TYR A 1 174 ? -19.576 -2.911 18.904 1.00 95.88 174 TYR A C 1
ATOM 1391 O O . TYR A 1 174 ? -18.762 -2.576 19.756 1.00 95.88 174 TYR A O 1
ATOM 1399 N N . ALA A 1 175 ? -20.168 -4.109 18.919 1.00 94.62 175 ALA A N 1
ATOM 1400 C CA . ALA A 1 175 ? -19.978 -5.092 19.984 1.00 94.62 175 ALA A CA 1
ATOM 1401 C C . ALA A 1 175 ? -18.509 -5.511 20.165 1.00 94.62 175 ALA A C 1
ATOM 1403 O O . ALA A 1 175 ? -18.081 -5.792 21.282 1.00 94.62 175 ALA A O 1
ATOM 1404 N N . LEU A 1 176 ? -17.717 -5.528 19.089 1.00 94.19 176 LEU A N 1
ATOM 1405 C CA . LEU A 1 176 ? -16.290 -5.851 19.156 1.00 94.19 176 LEU A CA 1
ATOM 1406 C C . LEU A 1 176 ? -15.417 -4.689 19.613 1.00 94.19 176 LEU A C 1
ATOM 1408 O O . LEU A 1 176 ? -14.369 -4.934 20.220 1.00 94.19 176 LEU A O 1
ATOM 1412 N N . LEU A 1 177 ? -15.826 -3.459 19.299 1.00 94.25 177 LEU A N 1
ATOM 1413 C CA . LEU A 1 177 ? -15.145 -2.228 19.694 1.00 94.25 177 LEU A CA 1
ATOM 1414 C C . LEU A 1 177 ? -15.491 -1.794 21.122 1.00 94.25 177 LEU A C 1
ATOM 1416 O O . LEU A 1 177 ? -14.677 -1.123 21.754 1.00 94.25 177 LEU A O 1
ATOM 1420 N N . GLN A 1 178 ? -16.673 -2.171 21.618 1.00 87.88 178 GLN A N 1
ATOM 1421 C CA . GLN A 1 178 ? -17.081 -1.935 22.996 1.00 87.88 178 GLN A CA 1
ATOM 1422 C C . GLN A 1 178 ? -16.113 -2.625 23.958 1.00 87.88 178 GLN A C 1
ATOM 1424 O O . GLN A 1 178 ? -15.817 -3.819 23.858 1.00 87.88 178 GLN A O 1
ATOM 1429 N N . ASP A 1 179 ? -15.604 -1.839 24.897 1.00 86.38 179 ASP A N 1
ATOM 1430 C CA . ASP A 1 179 ? -14.717 -2.301 25.947 1.00 86.38 179 ASP A CA 1
ATOM 1431 C C . ASP A 1 179 ? -14.902 -1.394 27.161 1.00 86.38 179 ASP A C 1
ATOM 1433 O O . ASP A 1 179 ? -14.570 -0.210 27.104 1.00 86.38 179 ASP A O 1
ATOM 1437 N N . ASP A 1 180 ? -15.423 -1.939 28.262 1.00 79.12 180 ASP A N 1
ATOM 1438 C CA . ASP A 1 180 ? -15.712 -1.168 29.479 1.00 79.12 180 ASP A CA 1
ATOM 1439 C C . ASP A 1 180 ? -14.466 -0.504 30.086 1.00 79.12 180 ASP A C 1
ATOM 1441 O O . ASP A 1 180 ? -14.588 0.426 30.887 1.00 79.12 180 ASP A O 1
ATOM 1445 N N . ALA A 1 181 ? -13.264 -0.964 29.718 1.00 75.56 181 ALA A N 1
ATOM 1446 C CA . ALA A 1 181 ? -12.006 -0.349 30.124 1.00 75.56 181 ALA A CA 1
ATOM 1447 C C . ALA A 1 181 ? -11.611 0.859 29.249 1.00 75.56 181 ALA A C 1
ATOM 1449 O O . ALA A 1 181 ? -10.749 1.639 29.648 1.00 75.56 181 ALA A O 1
ATOM 1450 N N . LEU A 1 182 ? -12.229 1.047 28.078 1.00 84.50 182 LEU A N 1
ATOM 1451 C CA . LEU A 1 182 ? -12.003 2.179 27.171 1.00 84.50 182 LEU A CA 1
ATOM 1452 C C . LEU A 1 182 ? -13.032 3.297 27.414 1.00 84.50 182 LEU A C 1
ATOM 1454 O O . LEU A 1 182 ? -13.802 3.668 26.529 1.00 84.50 182 LEU A O 1
ATOM 1458 N N . LYS A 1 183 ? -13.031 3.872 28.623 1.00 84.06 183 LYS A N 1
ATOM 1459 C CA . LYS A 1 183 ? -13.888 5.018 28.986 1.00 84.06 183 LYS A CA 1
ATOM 1460 C C . LYS A 1 183 ? -13.267 6.341 28.545 1.00 84.06 183 LYS A C 1
ATOM 1462 O O . LYS A 1 183 ? -12.814 7.120 29.373 1.00 84.06 183 LYS A O 1
ATOM 1467 N N . ILE A 1 184 ? -13.225 6.561 27.235 1.00 89.75 184 ILE A N 1
ATOM 1468 C CA . ILE A 1 184 ? -12.634 7.763 26.639 1.00 89.75 184 ILE A CA 1
ATOM 1469 C C . ILE A 1 184 ? -13.666 8.889 26.632 1.00 89.75 184 ILE A C 1
ATOM 1471 O O . ILE A 1 184 ? -14.706 8.786 25.981 1.00 89.75 184 ILE A O 1
ATOM 1475 N N . THR A 1 185 ? -13.351 9.980 27.316 1.00 88.75 185 THR A N 1
ATOM 1476 C CA . THR A 1 185 ? -14.165 11.196 27.383 1.00 88.75 185 THR A CA 1
ATOM 1477 C C . THR A 1 185 ? -13.654 12.276 26.435 1.00 88.75 185 THR A C 1
ATOM 1479 O O . THR A 1 185 ? -14.461 12.963 25.804 1.00 88.75 185 THR A O 1
ATOM 1482 N N . ASN A 1 186 ? -12.332 12.396 26.256 1.00 91.19 186 ASN A N 1
ATOM 1483 C CA . ASN A 1 186 ? -11.728 13.397 25.389 1.00 91.19 186 ASN A CA 1
ATOM 1484 C C . ASN A 1 186 ? -10.668 12.803 24.449 1.00 91.19 186 ASN A C 1
ATOM 1486 O O . ASN A 1 186 ? -9.497 12.643 24.778 1.00 91.19 186 ASN A O 1
ATOM 1490 N N . TRP A 1 187 ? -11.047 12.619 23.183 1.00 92.19 187 TRP A N 1
ATOM 1491 C CA . TRP A 1 187 ? -10.149 12.144 22.122 1.00 92.19 187 TRP A CA 1
ATOM 1492 C C . TRP A 1 187 ? -8.981 13.094 21.783 1.00 92.19 187 TRP A C 1
ATOM 1494 O O . TRP A 1 187 ? -8.149 12.756 20.945 1.00 92.19 187 TRP A O 1
ATOM 1504 N N . ARG A 1 188 ? -8.906 14.287 22.390 1.00 90.69 188 ARG A N 1
ATOM 1505 C CA . ARG A 1 188 ? -7.772 15.221 22.259 1.00 90.69 188 ARG A CA 1
ATOM 1506 C C . ARG A 1 188 ? -6.820 15.176 23.454 1.00 90.69 188 ARG A C 1
ATOM 1508 O O . ARG A 1 188 ? -5.710 15.702 23.342 1.00 90.69 188 ARG A O 1
ATOM 1515 N N . ASP A 1 189 ? -7.215 14.554 24.562 1.00 90.75 189 ASP A N 1
ATOM 1516 C CA . ASP A 1 189 ? -6.387 14.464 25.758 1.00 90.75 189 ASP A CA 1
ATOM 1517 C C . ASP A 1 189 ? -5.337 13.358 25.598 1.00 90.75 189 ASP A C 1
ATOM 1519 O O . ASP A 1 189 ? -5.631 12.176 25.438 1.00 90.75 189 ASP A O 1
ATOM 1523 N N . THR A 1 190 ? -4.069 13.762 25.600 1.00 89.50 190 THR A N 1
ATOM 1524 C CA . THR A 1 190 ? -2.964 12.818 25.413 1.00 89.50 190 THR A CA 1
ATOM 1525 C C . THR A 1 190 ? -2.720 11.984 26.667 1.00 89.50 190 THR A C 1
ATOM 1527 O O . THR A 1 190 ? -2.339 10.822 26.542 1.00 89.50 190 THR A O 1
ATOM 1530 N N . GLU A 1 191 ? -2.917 12.561 27.853 1.00 89.38 191 GLU A N 1
ATOM 1531 C CA . GLU A 1 191 ? -2.688 11.884 29.131 1.00 89.38 191 GLU A CA 1
ATOM 1532 C C . GLU A 1 191 ? -3.762 10.824 29.380 1.00 89.38 191 GLU A C 1
ATOM 1534 O O . GLU A 1 191 ? -3.441 9.732 29.847 1.00 89.38 191 GLU A O 1
ATOM 1539 N N . GLU A 1 192 ? -5.004 11.100 28.969 1.00 91.69 192 GLU A N 1
ATOM 1540 C CA . GLU A 1 192 ? -6.107 10.133 29.000 1.00 91.69 192 GLU A CA 1
ATOM 1541 C C . GLU A 1 192 ? -5.879 8.964 28.026 1.00 91.69 192 GLU A C 1
ATOM 1543 O O . GLU A 1 192 ? -6.066 7.800 28.380 1.00 91.69 192 GLU A O 1
ATOM 1548 N N . LEU A 1 193 ? -5.462 9.252 26.787 1.00 91.56 193 LEU A N 1
ATOM 1549 C CA . LEU A 1 193 ? -5.385 8.239 25.730 1.00 91.56 193 LEU A CA 1
ATOM 1550 C C . LEU A 1 193 ? -4.137 7.359 25.800 1.00 91.56 193 LEU A C 1
ATOM 1552 O O . LEU A 1 193 ? -4.198 6.191 25.412 1.00 91.56 193 LEU A O 1
ATOM 1556 N N . LEU A 1 194 ? -2.999 7.897 26.247 1.00 89.75 194 LEU A N 1
ATOM 1557 C CA . LEU A 1 194 ? -1.715 7.193 26.196 1.00 89.75 194 LEU A CA 1
ATOM 1558 C C . LEU A 1 194 ? -1.732 5.838 26.940 1.00 89.75 194 LEU A C 1
ATOM 1560 O O . LEU A 1 194 ? -1.290 4.852 26.345 1.00 89.75 194 LEU A O 1
ATOM 1564 N N . PRO A 1 195 ? -2.288 5.722 28.165 1.00 89.81 195 PRO A N 1
ATOM 1565 C CA . PRO A 1 195 ? -2.399 4.438 28.863 1.00 89.81 195 PRO A CA 1
ATOM 1566 C C . PRO A 1 195 ? -3.325 3.432 28.162 1.00 89.81 195 PRO A C 1
ATOM 1568 O O . PRO A 1 195 ? -3.202 2.227 28.375 1.00 89.81 195 PRO A O 1
ATOM 1571 N N . LEU A 1 196 ? -4.247 3.909 27.319 1.00 91.94 196 LEU A N 1
ATOM 1572 C CA . LEU A 1 196 ? -5.255 3.088 26.649 1.00 91.94 196 LEU A CA 1
ATOM 1573 C C . LEU A 1 196 ? -4.772 2.510 25.312 1.00 91.94 196 LEU A C 1
ATOM 1575 O O . LEU A 1 196 ? -5.397 1.584 24.796 1.00 91.94 196 LEU A O 1
ATOM 1579 N N . ILE A 1 197 ? -3.654 2.994 24.757 1.00 91.75 197 ILE A N 1
ATOM 1580 C CA . ILE A 1 197 ? -3.146 2.577 23.438 1.00 91.75 197 ILE A CA 1
ATOM 1581 C C . ILE A 1 197 ? -2.979 1.055 23.300 1.00 91.75 197 ILE A C 1
ATOM 1583 O O . ILE A 1 197 ? -3.493 0.512 22.317 1.00 91.75 197 ILE A O 1
ATOM 1587 N N . PRO A 1 198 ? -2.341 0.326 24.244 1.00 91.00 198 PRO A N 1
ATOM 1588 C CA . PRO A 1 198 ? -2.213 -1.127 24.120 1.00 91.00 198 PRO A CA 1
ATOM 1589 C C . PRO A 1 198 ? -3.576 -1.827 24.088 1.00 91.00 198 PRO A C 1
ATOM 1591 O O . PRO A 1 198 ? -3.769 -2.802 23.363 1.00 91.00 198 PRO A O 1
ATOM 1594 N N . ARG A 1 199 ? -4.557 -1.301 24.833 1.00 91.69 199 ARG A N 1
ATOM 1595 C CA . ARG A 1 199 ? -5.914 -1.849 24.855 1.00 91.69 199 ARG A CA 1
ATOM 1596 C C . ARG A 1 199 ? -6.659 -1.563 23.554 1.00 91.69 199 ARG A C 1
ATOM 1598 O O . ARG A 1 199 ? -7.263 -2.481 23.011 1.00 91.69 199 ARG A O 1
ATOM 1605 N N . MET A 1 200 ? -6.564 -0.346 23.014 1.00 94.25 200 MET A N 1
ATOM 1606 C CA . MET A 1 200 ? -7.123 -0.009 21.697 1.00 94.25 200 MET A CA 1
ATOM 1607 C C . MET A 1 200 ? -6.542 -0.910 20.601 1.00 94.25 200 MET A C 1
ATOM 1609 O O . MET A 1 200 ? -7.289 -1.445 19.785 1.00 94.25 200 MET A O 1
ATOM 1613 N N . ALA A 1 201 ? -5.222 -1.129 20.610 1.00 93.56 201 ALA A N 1
ATOM 1614 C CA . ALA A 1 201 ? -4.552 -2.027 19.672 1.00 93.56 201 ALA A CA 1
ATOM 1615 C C . ALA A 1 201 ? -5.096 -3.460 19.781 1.00 93.56 201 ALA A C 1
ATOM 1617 O O . ALA A 1 201 ? -5.430 -4.071 18.767 1.00 93.56 201 ALA A O 1
ATOM 1618 N N . ALA A 1 202 ? -5.255 -3.976 21.004 1.00 92.31 202 ALA A N 1
ATOM 1619 C CA . ALA A 1 202 ? -5.802 -5.308 21.247 1.00 92.31 202 ALA A CA 1
ATOM 1620 C C . ALA A 1 202 ? -7.260 -5.448 20.766 1.00 92.31 202 ALA A C 1
ATOM 1622 O O . ALA A 1 202 ? -7.600 -6.445 20.125 1.00 92.31 202 ALA A O 1
ATOM 1623 N N . VAL A 1 203 ? -8.104 -4.444 21.026 1.00 94.94 203 VAL A N 1
ATOM 1624 C CA . VAL A 1 203 ? -9.505 -4.404 20.574 1.00 94.94 203 VAL A CA 1
ATOM 1625 C C . VAL A 1 203 ? -9.585 -4.397 19.047 1.00 94.94 203 VAL A C 1
ATOM 1627 O O . VAL A 1 203 ? -10.260 -5.244 18.461 1.00 94.94 203 VAL A O 1
ATOM 1630 N N . LEU A 1 204 ? -8.839 -3.509 18.386 1.00 95.88 204 LEU A N 1
ATOM 1631 C CA . LEU A 1 204 ? -8.778 -3.461 16.925 1.00 95.88 204 LEU A CA 1
ATOM 1632 C C . LEU A 1 204 ? -8.229 -4.762 16.338 1.00 95.88 204 LEU A C 1
ATOM 1634 O O . LEU A 1 204 ? -8.753 -5.270 15.350 1.00 95.88 204 LEU A O 1
ATOM 1638 N N . ASN A 1 205 ? -7.204 -5.344 16.958 1.00 93.81 205 ASN A N 1
ATOM 1639 C CA . ASN A 1 205 ? -6.644 -6.611 16.516 1.00 93.81 205 ASN A CA 1
ATOM 1640 C C . ASN A 1 205 ? -7.682 -7.748 16.578 1.00 93.81 205 ASN A C 1
ATOM 1642 O O . ASN A 1 205 ? -7.770 -8.544 15.646 1.00 93.81 205 ASN A O 1
ATOM 1646 N N . ARG A 1 206 ? -8.516 -7.798 17.624 1.00 93.81 206 ARG A N 1
ATOM 1647 C CA . ARG A 1 206 ? -9.617 -8.769 17.736 1.00 93.81 206 ARG A CA 1
ATOM 1648 C C . ARG A 1 206 ? -10.621 -8.630 16.588 1.00 93.81 206 ARG A C 1
ATOM 1650 O O . ARG A 1 206 ? -10.998 -9.653 16.019 1.00 93.81 206 ARG A O 1
ATOM 1657 N N . VAL A 1 207 ? -10.984 -7.397 16.214 1.00 95.06 207 VAL A N 1
ATOM 1658 C CA . VAL A 1 207 ? -11.841 -7.123 15.041 1.00 95.06 207 VAL A CA 1
ATOM 1659 C C . VAL A 1 207 ? -11.232 -7.739 13.779 1.00 95.06 207 VAL A C 1
ATOM 1661 O O . VAL A 1 207 ? -11.909 -8.472 13.060 1.00 95.06 207 VAL A O 1
ATOM 1664 N N . MET A 1 208 ? -9.937 -7.507 13.534 1.00 94.88 208 MET A N 1
ATOM 1665 C CA . MET A 1 208 ? -9.259 -8.043 12.346 1.00 94.88 208 MET A CA 1
ATOM 1666 C C . MET A 1 208 ? -9.200 -9.576 12.342 1.00 94.88 208 MET A C 1
ATOM 1668 O O . MET A 1 208 ? -9.399 -10.196 11.301 1.00 94.88 208 MET A O 1
ATOM 1672 N N . ILE A 1 209 ? -8.930 -10.198 13.494 1.00 93.38 209 ILE A N 1
ATOM 1673 C CA . ILE A 1 209 ? -8.791 -11.656 13.624 1.00 93.38 209 ILE A CA 1
ATOM 1674 C C . ILE A 1 209 ? -10.114 -12.368 13.347 1.00 93.38 209 ILE A C 1
ATOM 1676 O O . ILE A 1 209 ? -10.152 -13.309 12.557 1.00 93.38 209 ILE A O 1
ATOM 1680 N N . GLN A 1 210 ? -11.206 -11.915 13.967 1.00 93.50 210 GLN A N 1
ATOM 1681 C CA . GLN A 1 210 ? -12.510 -12.569 13.828 1.00 93.50 210 GLN A CA 1
ATOM 1682 C C . GLN A 1 210 ? -13.068 -12.497 12.407 1.00 93.50 210 GLN A C 1
ATOM 1684 O O . GLN A 1 210 ? -13.851 -13.354 12.005 1.00 93.50 210 GLN A O 1
ATOM 1689 N N . HIS A 1 211 ? -12.624 -11.512 11.627 1.00 93.75 211 HIS A N 1
ATOM 1690 C CA . HIS A 1 211 ? -13.039 -11.332 10.243 1.00 93.75 211 HIS A CA 1
ATOM 1691 C C . HIS A 1 211 ? -11.911 -11.593 9.244 1.00 93.75 211 HIS A C 1
ATOM 1693 O O . HIS A 1 211 ? -12.041 -11.201 8.089 1.00 93.75 211 HIS A O 1
ATOM 1699 N N . ALA A 1 212 ? -10.825 -12.271 9.638 1.00 93.75 212 ALA A N 1
ATOM 1700 C CA . ALA A 1 212 ? -9.622 -12.424 8.815 1.00 93.75 212 ALA A CA 1
ATOM 1701 C C . ALA A 1 212 ? -9.898 -12.960 7.396 1.00 93.75 212 ALA A C 1
ATOM 1703 O O . ALA A 1 212 ? -9.221 -12.578 6.448 1.00 93.75 212 ALA A O 1
ATOM 1704 N N . THR A 1 213 ? -10.924 -13.793 7.205 1.00 94.44 213 THR A N 1
ATOM 1705 C CA . THR A 1 213 ? -11.331 -14.312 5.884 1.00 94.44 213 THR A CA 1
ATOM 1706 C C . THR A 1 213 ? -11.894 -13.252 4.932 1.00 94.44 213 THR A C 1
ATOM 1708 O O . THR A 1 213 ? -12.001 -13.505 3.737 1.00 94.44 213 THR A O 1
ATOM 1711 N N . ARG A 1 214 ? -12.243 -12.068 5.444 1.00 95.56 214 ARG A N 1
ATOM 1712 C CA . ARG A 1 214 ? -12.838 -10.940 4.710 1.00 95.56 214 ARG A CA 1
ATOM 1713 C C . ARG A 1 214 ? -11.832 -9.827 4.410 1.00 95.56 214 ARG A C 1
ATOM 1715 O O . ARG A 1 214 ? -12.231 -8.749 3.979 1.00 95.56 214 ARG A O 1
ATOM 1722 N N . GLN A 1 215 ? -10.548 -10.056 4.683 1.00 96.44 215 GLN A N 1
ATOM 1723 C CA . GLN A 1 215 ? -9.498 -9.099 4.354 1.00 96.44 215 GLN A CA 1
ATOM 1724 C C . GLN A 1 215 ? -9.358 -8.948 2.833 1.00 96.44 215 GLN A C 1
ATOM 1726 O O . GLN A 1 215 ? -9.461 -9.923 2.091 1.00 96.44 215 GLN A O 1
ATOM 1731 N N . GLU A 1 216 ? -9.073 -7.734 2.375 1.00 97.06 216 GLU A N 1
ATOM 1732 C CA . GLU A 1 216 ? -8.930 -7.414 0.952 1.00 97.06 216 GLU A CA 1
ATOM 1733 C C . GLU A 1 216 ? -7.625 -6.653 0.699 1.00 97.06 216 GLU A C 1
ATOM 1735 O O . GLU A 1 216 ? -7.132 -5.978 1.608 1.00 97.06 216 GLU A O 1
ATOM 1740 N N . PRO A 1 217 ? -7.031 -6.742 -0.507 1.00 98.25 217 PRO A N 1
ATOM 1741 C CA . PRO A 1 217 ? -5.898 -5.905 -0.900 1.00 98.25 217 PRO A CA 1
ATOM 1742 C C . PRO A 1 217 ? -6.181 -4.411 -0.699 1.00 98.25 217 PRO A C 1
ATOM 1744 O O . PRO A 1 217 ? -7.214 -3.914 -1.135 1.00 98.25 217 PRO A O 1
ATOM 1747 N N . LEU A 1 218 ? -5.245 -3.696 -0.072 1.00 97.94 218 LEU A N 1
ATOM 1748 C CA . LEU A 1 218 ? -5.335 -2.248 0.149 1.00 97.94 218 LEU A CA 1
ATOM 1749 C C . LEU A 1 218 ? -4.079 -1.514 -0.326 1.00 97.94 218 LEU A C 1
ATOM 1751 O O . LEU A 1 218 ? -4.178 -0.456 -0.942 1.00 97.94 218 LEU A O 1
ATOM 1755 N N . ILE A 1 219 ? -2.894 -2.059 -0.033 1.00 98.38 219 ILE A N 1
ATOM 1756 C CA . ILE A 1 219 ? -1.617 -1.431 -0.387 1.00 98.38 219 ILE A CA 1
ATOM 1757 C C . ILE A 1 219 ? -0.920 -2.250 -1.468 1.00 98.38 219 ILE A C 1
ATOM 1759 O O . ILE A 1 219 ? -0.648 -3.433 -1.263 1.00 98.38 219 ILE A O 1
ATOM 1763 N N . LEU A 1 220 ? -0.552 -1.599 -2.568 1.00 98.50 220 LEU A N 1
ATOM 1764 C CA . LEU A 1 220 ? 0.370 -2.123 -3.566 1.00 98.50 220 LEU A CA 1
ATOM 1765 C C . LEU A 1 220 ? 1.764 -1.532 -3.298 1.00 98.50 220 LEU A C 1
ATOM 1767 O O . LEU A 1 220 ? 2.002 -0.336 -3.488 1.00 98.50 220 LEU A O 1
ATOM 1771 N N . GLN A 1 221 ? 2.681 -2.364 -2.806 1.00 98.44 221 GLN A N 1
ATOM 1772 C CA . GLN A 1 221 ? 4.036 -1.979 -2.421 1.00 98.44 221 GLN A CA 1
ATOM 1773 C C . GLN A 1 221 ? 5.075 -2.642 -3.336 1.00 98.44 221 GLN A C 1
ATOM 1775 O O . GLN A 1 221 ? 5.611 -3.706 -3.009 1.00 98.44 221 GLN A O 1
ATOM 1780 N N . PRO A 1 222 ? 5.418 -2.019 -4.471 1.00 97.81 222 PRO A N 1
ATOM 1781 C CA . PRO A 1 222 ? 6.580 -2.445 -5.225 1.00 97.81 222 PRO A CA 1
ATOM 1782 C C . PRO A 1 222 ? 7.870 -2.092 -4.490 1.00 97.81 222 PRO A C 1
ATOM 1784 O O . PRO A 1 222 ? 8.032 -0.991 -3.944 1.00 97.81 222 PRO A O 1
ATOM 1787 N N . ILE A 1 223 ? 8.814 -3.024 -4.537 1.00 98.00 223 ILE A N 1
ATOM 1788 C CA . ILE A 1 223 ? 10.189 -2.806 -4.106 1.00 98.00 223 ILE A CA 1
ATOM 1789 C C . ILE A 1 223 ? 11.080 -2.589 -5.325 1.00 98.00 223 ILE A C 1
ATOM 1791 O O . ILE A 1 223 ? 10.863 -3.184 -6.380 1.00 98.00 223 ILE A O 1
ATOM 1795 N N . TRP A 1 224 ? 12.091 -1.739 -5.174 1.00 97.25 224 TRP A N 1
ATOM 1796 C CA . TRP A 1 224 ? 13.154 -1.580 -6.162 1.00 97.25 224 TRP A CA 1
ATOM 1797 C C . TRP A 1 224 ? 14.513 -1.633 -5.459 1.00 97.25 224 TRP A C 1
ATOM 1799 O O . TRP A 1 224 ? 14.789 -0.849 -4.546 1.00 97.25 224 TRP A O 1
ATOM 1809 N N . LYS A 1 225 ? 15.328 -2.616 -5.849 1.00 97.50 225 LYS A N 1
ATOM 1810 C CA . LYS A 1 225 ? 16.590 -2.979 -5.211 1.00 97.50 225 LYS A CA 1
ATOM 1811 C C . LYS A 1 225 ? 17.778 -2.320 -5.902 1.00 97.50 225 LYS A C 1
ATOM 1813 O O . LYS A 1 225 ? 17.912 -2.386 -7.125 1.00 97.50 225 LYS A O 1
ATOM 1818 N N . THR A 1 226 ? 18.665 -1.738 -5.107 1.00 95.62 226 THR A N 1
ATOM 1819 C CA . THR A 1 226 ? 19.932 -1.145 -5.552 1.00 95.62 226 THR A CA 1
ATOM 1820 C C . THR A 1 226 ? 21.142 -1.938 -5.076 1.00 95.62 226 THR A C 1
ATOM 1822 O O . THR A 1 226 ? 21.060 -2.740 -4.146 1.00 95.62 226 THR A O 1
ATOM 1825 N N . GLU A 1 227 ? 22.290 -1.699 -5.710 1.00 93.00 227 GLU A N 1
ATOM 1826 C CA . GLU A 1 227 ? 23.598 -2.167 -5.234 1.00 93.00 227 GLU A CA 1
ATOM 1827 C C . GLU A 1 227 ? 23.990 -1.363 -3.971 1.00 93.00 227 GLU A C 1
ATOM 1829 O O . GLU A 1 227 ? 24.634 -0.313 -4.035 1.00 93.00 227 GLU A O 1
ATOM 1834 N N . GLY A 1 228 ? 23.511 -1.797 -2.799 1.00 88.69 228 GLY A N 1
ATOM 1835 C CA . GLY A 1 228 ? 23.662 -1.058 -1.543 1.00 88.69 228 GLY A CA 1
ATOM 1836 C C . GLY A 1 228 ? 23.030 0.338 -1.626 1.00 88.69 228 GLY A C 1
ATOM 1837 O O . GLY A 1 228 ? 21.848 0.473 -1.935 1.00 88.69 228 GLY A O 1
ATOM 1838 N N . LYS A 1 229 ? 23.817 1.392 -1.365 1.00 85.50 229 LYS A N 1
ATOM 1839 C CA . LYS A 1 229 ? 23.405 2.805 -1.515 1.00 85.50 229 LYS A CA 1
ATOM 1840 C C . LYS A 1 229 ? 23.675 3.401 -2.901 1.00 85.50 229 LYS A C 1
ATOM 1842 O O . LYS A 1 229 ? 23.406 4.587 -3.096 1.00 85.50 229 LYS A O 1
ATOM 1847 N N . ALA A 1 230 ? 24.236 2.632 -3.833 1.00 85.12 230 ALA A N 1
ATOM 1848 C CA . ALA A 1 230 ? 24.560 3.147 -5.154 1.00 85.12 230 ALA A CA 1
ATOM 1849 C C . ALA A 1 230 ? 23.290 3.567 -5.907 1.00 85.12 230 ALA A C 1
ATOM 1851 O O . ALA A 1 230 ? 22.234 2.946 -5.774 1.00 85.12 230 ALA A O 1
ATOM 1852 N N . MET A 1 231 ? 23.408 4.588 -6.759 1.00 85.25 231 MET A N 1
ATOM 1853 C CA . MET A 1 231 ? 22.354 4.993 -7.700 1.00 85.25 231 MET A CA 1
ATOM 1854 C C . MET A 1 231 ? 22.294 4.031 -8.896 1.00 85.25 231 MET A C 1
ATOM 1856 O O . MET A 1 231 ? 22.299 4.454 -10.047 1.00 85.25 231 MET A O 1
ATOM 1860 N N . ARG A 1 232 ? 22.289 2.725 -8.615 1.00 91.94 232 ARG A N 1
ATOM 1861 C CA . ARG A 1 232 ? 22.336 1.654 -9.606 1.00 91.94 232 ARG A CA 1
ATOM 1862 C C . ARG A 1 232 ? 21.440 0.503 -9.183 1.00 91.94 232 ARG A C 1
ATOM 1864 O O . ARG A 1 232 ? 21.545 0.019 -8.054 1.00 91.94 232 ARG A O 1
ATOM 1871 N N . LEU A 1 233 ? 20.574 0.058 -10.092 1.00 96.31 233 LEU A N 1
ATOM 1872 C CA . LEU A 1 233 ? 19.719 -1.103 -9.865 1.00 96.31 233 LEU A CA 1
ATOM 1873 C C . LEU A 1 233 ? 20.552 -2.380 -9.771 1.00 96.31 233 LEU A C 1
ATOM 1875 O O . LEU A 1 233 ? 21.424 -2.649 -10.605 1.00 96.31 233 LEU A O 1
ATOM 1879 N N . HIS A 1 234 ? 20.214 -3.191 -8.776 1.00 96.62 234 HIS A N 1
ATOM 1880 C CA . HIS A 1 234 ? 20.727 -4.544 -8.631 1.00 96.62 234 HIS A CA 1
ATOM 1881 C C . HIS A 1 234 ? 20.205 -5.438 -9.773 1.00 96.62 234 HIS A C 1
ATOM 1883 O O . HIS A 1 234 ? 19.142 -5.170 -10.326 1.00 96.62 234 HIS A O 1
ATOM 1889 N N . GLN A 1 235 ? 20.916 -6.515 -10.139 1.00 97.25 235 GLN A N 1
ATOM 1890 C CA . GLN A 1 235 ? 20.488 -7.387 -11.248 1.00 97.25 235 GLN A CA 1
ATOM 1891 C C . GLN A 1 235 ? 19.072 -7.944 -11.031 1.00 97.25 235 GLN A C 1
ATOM 1893 O O . GLN A 1 235 ? 18.261 -7.930 -11.948 1.00 97.25 235 GLN A O 1
ATOM 1898 N N . ASN A 1 236 ? 18.772 -8.401 -9.815 1.00 98.19 236 ASN A N 1
ATOM 1899 C CA . ASN A 1 236 ? 17.417 -8.643 -9.310 1.00 98.19 236 ASN A CA 1
ATOM 1900 C C . ASN A 1 236 ? 16.871 -7.335 -8.726 1.00 98.19 236 ASN A C 1
ATOM 1902 O O . ASN A 1 236 ? 17.278 -6.973 -7.620 1.00 98.19 236 ASN A O 1
ATOM 1906 N N . ALA A 1 237 ? 16.021 -6.627 -9.470 1.00 97.44 237 ALA A N 1
ATOM 1907 C CA . ALA A 1 237 ? 15.685 -5.236 -9.190 1.00 97.44 237 ALA A CA 1
ATOM 1908 C C . ALA A 1 237 ? 14.289 -5.057 -8.599 1.00 97.44 237 ALA A C 1
ATOM 1910 O O . ALA A 1 237 ? 14.162 -4.336 -7.618 1.00 97.44 237 ALA A O 1
ATOM 1911 N N . PHE A 1 238 ? 13.249 -5.679 -9.156 1.00 98.69 238 PHE A N 1
ATOM 1912 C CA . PHE A 1 238 ? 11.870 -5.365 -8.770 1.00 98.69 238 PHE A CA 1
ATOM 1913 C C . PHE A 1 238 ? 11.083 -6.589 -8.311 1.00 98.69 238 PHE A C 1
ATOM 1915 O O . PHE A 1 238 ? 11.244 -7.694 -8.827 1.00 98.69 238 PHE A O 1
ATOM 1922 N N . ASP A 1 239 ? 10.221 -6.372 -7.325 1.00 98.75 239 ASP A N 1
ATOM 1923 C CA . ASP A 1 239 ? 9.189 -7.314 -6.898 1.00 98.75 239 ASP A CA 1
ATOM 1924 C C . ASP A 1 239 ? 8.002 -6.536 -6.316 1.00 98.75 239 ASP A C 1
ATOM 1926 O O . ASP A 1 239 ? 8.057 -5.309 -6.179 1.00 98.75 239 ASP A O 1
ATOM 1930 N N . MET A 1 240 ? 6.931 -7.242 -5.968 1.00 98.75 240 MET A N 1
ATOM 1931 C CA . MET A 1 240 ? 5.690 -6.653 -5.486 1.00 98.75 240 MET A CA 1
ATOM 1932 C C . MET A 1 240 ? 5.193 -7.349 -4.228 1.00 98.75 240 MET A C 1
ATOM 1934 O O . MET A 1 240 ? 4.927 -8.553 -4.227 1.00 98.75 240 MET A O 1
ATOM 1938 N N . PHE A 1 241 ? 4.978 -6.547 -3.190 1.00 98.81 241 PHE A N 1
ATOM 1939 C CA . PHE A 1 241 ? 4.248 -6.933 -1.995 1.00 98.81 241 PHE A CA 1
ATOM 1940 C C . PHE A 1 241 ? 2.871 -6.276 -2.028 1.00 98.81 241 PHE A C 1
ATOM 1942 O O . PHE A 1 241 ? 2.736 -5.090 -2.319 1.00 98.81 241 PHE A O 1
ATOM 1949 N N . VAL A 1 242 ? 1.836 -7.043 -1.721 1.00 98.81 242 VAL A N 1
ATOM 1950 C CA . VAL A 1 242 ? 0.469 -6.553 -1.550 1.00 98.81 242 VAL A CA 1
ATOM 1951 C C . VAL A 1 242 ? 0.120 -6.715 -0.083 1.00 98.81 242 VAL A C 1
ATOM 1953 O O . VAL A 1 242 ? 0.285 -7.803 0.458 1.00 98.81 242 VAL A O 1
ATOM 1956 N N . TRP A 1 243 ? -0.375 -5.668 0.570 1.00 98.69 243 TRP A N 1
ATOM 1957 C CA . TRP A 1 243 ? -0.880 -5.777 1.939 1.00 98.69 243 TRP A CA 1
ATOM 1958 C C . TRP A 1 243 ? -2.392 -5.772 1.936 1.00 98.69 243 TRP A C 1
ATOM 1960 O O . TRP A 1 243 ? -3.008 -4.895 1.320 1.00 98.69 243 TRP A O 1
ATOM 1970 N N . SER A 1 244 ? -2.991 -6.727 2.648 1.00 98.56 244 SER A N 1
ATOM 1971 C CA . SER A 1 244 ? -4.406 -6.616 2.966 1.00 98.56 244 SER A CA 1
ATOM 1972 C C . SER A 1 244 ? -4.648 -5.459 3.934 1.00 98.56 244 SER A C 1
ATOM 1974 O O . SER A 1 244 ? -3.761 -5.080 4.709 1.00 98.56 244 SER A O 1
ATOM 1976 N N . ASN A 1 245 ? -5.860 -4.911 3.913 1.00 97.44 245 ASN A N 1
ATOM 1977 C CA . ASN A 1 245 ? -6.313 -3.930 4.893 1.00 97.44 245 ASN A CA 1
ATOM 1978 C C . ASN A 1 245 ? -6.015 -4.386 6.333 1.00 97.44 245 ASN A C 1
ATOM 1980 O O . ASN A 1 245 ? -5.414 -3.648 7.108 1.00 97.44 245 ASN A O 1
ATOM 1984 N N . PHE A 1 246 ? -6.338 -5.630 6.680 1.00 97.50 246 PHE A N 1
ATOM 1985 C CA . PHE A 1 246 ? -6.180 -6.132 8.045 1.00 97.50 246 PHE A CA 1
ATOM 1986 C C . PHE A 1 246 ? -4.713 -6.369 8.401 1.00 97.50 246 PHE A C 1
ATOM 1988 O O . PHE A 1 246 ? -4.264 -5.968 9.473 1.00 97.50 246 PHE A O 1
ATOM 1995 N N . ALA A 1 247 ? -3.934 -6.956 7.493 1.00 97.00 247 ALA A N 1
ATOM 1996 C CA . ALA A 1 247 ? -2.508 -7.198 7.693 1.00 97.00 247 ALA A CA 1
ATOM 1997 C C . ALA A 1 247 ? -1.721 -5.900 7.896 1.00 97.00 247 ALA A C 1
ATOM 1999 O O . ALA A 1 247 ? -0.827 -5.841 8.741 1.00 97.00 247 ALA A O 1
ATOM 2000 N N . PHE A 1 248 ? -2.079 -4.841 7.166 1.00 97.06 248 PHE A N 1
ATOM 2001 C CA . PHE A 1 248 ? -1.401 -3.553 7.254 1.00 97.06 248 PHE A CA 1
ATOM 2002 C C . PHE A 1 248 ? -1.509 -2.911 8.649 1.00 97.06 248 PHE A C 1
ATOM 2004 O O . PHE A 1 248 ? -0.601 -2.187 9.062 1.00 97.06 248 PHE A O 1
ATOM 2011 N N . THR A 1 249 ? -2.558 -3.231 9.422 1.00 95.75 249 THR A N 1
ATOM 2012 C CA . THR A 1 249 ? -2.708 -2.751 10.812 1.00 95.75 249 THR A CA 1
ATOM 2013 C C . THR A 1 249 ? -1.544 -3.170 11.716 1.00 95.75 249 THR A C 1
ATOM 2015 O O . THR A 1 249 ? -1.088 -2.402 12.568 1.00 95.75 249 THR A O 1
ATOM 2018 N N . LYS A 1 250 ? -0.983 -4.363 11.479 1.00 92.69 250 LYS A N 1
ATOM 2019 C CA . LYS A 1 250 ? 0.088 -4.941 12.300 1.00 92.69 250 LYS A CA 1
ATOM 2020 C C . LYS A 1 250 ? 1.363 -4.118 12.299 1.00 92.69 250 LYS A C 1
ATOM 2022 O O . LYS A 1 250 ? 2.047 -4.080 13.320 1.00 92.69 250 LYS A O 1
ATOM 2027 N N . ILE A 1 251 ? 1.644 -3.419 11.200 1.00 89.31 251 ILE A N 1
ATOM 2028 C CA . ILE A 1 251 ? 2.846 -2.595 11.054 1.00 89.31 251 ILE A CA 1
ATOM 2029 C C . ILE A 1 251 ? 2.915 -1.518 12.144 1.00 89.31 251 ILE A C 1
ATOM 2031 O O . ILE A 1 251 ? 3.993 -1.262 12.674 1.00 89.31 251 ILE A O 1
ATOM 2035 N N . PHE A 1 252 ? 1.790 -0.888 12.494 1.00 89.00 252 PHE A N 1
ATOM 2036 C CA . PHE A 1 252 ? 1.781 0.193 13.483 1.00 89.00 252 PHE A CA 1
ATOM 2037 C C . PHE A 1 252 ? 1.292 -0.235 14.868 1.00 89.00 252 PHE A C 1
ATOM 2039 O O . PHE A 1 252 ? 1.642 0.437 15.835 1.00 89.00 252 PHE A O 1
ATOM 2046 N N . PHE A 1 253 ? 0.589 -1.366 14.998 1.00 90.75 253 PHE A N 1
ATOM 2047 C CA . PHE A 1 253 ? 0.323 -1.978 16.309 1.00 90.75 253 PHE A CA 1
ATOM 2048 C C . PHE A 1 253 ? 1.618 -2.453 16.969 1.00 90.75 253 PHE A C 1
ATOM 2050 O O . PHE A 1 253 ? 1.903 -2.061 18.094 1.00 90.75 253 PHE A O 1
ATOM 2057 N N . TYR A 1 254 ? 2.456 -3.189 16.231 1.00 83.56 254 TYR A N 1
ATOM 2058 C CA . TYR A 1 254 ? 3.732 -3.702 16.740 1.00 83.56 254 TYR A CA 1
ATOM 2059 C C . TYR A 1 254 ? 4.658 -2.591 17.256 1.00 83.56 254 TYR A C 1
ATOM 2061 O O . TYR A 1 254 ? 5.247 -2.688 18.335 1.00 83.56 254 TYR A O 1
ATOM 2069 N N . VAL A 1 255 ? 4.766 -1.501 16.490 1.00 78.81 255 VAL A N 1
ATOM 2070 C CA . VAL A 1 255 ? 5.601 -0.354 16.869 1.00 78.81 255 VAL A CA 1
ATOM 2071 C C . VAL A 1 255 ? 5.018 0.365 18.085 1.00 78.81 255 VAL A C 1
ATOM 2073 O O . VAL A 1 255 ? 5.763 0.715 18.993 1.00 78.81 255 VAL A O 1
ATOM 2076 N N . ALA A 1 256 ? 3.696 0.551 18.141 1.00 77.69 256 ALA A N 1
ATOM 2077 C CA . ALA A 1 256 ? 3.056 1.205 19.279 1.00 77.69 256 ALA A CA 1
ATOM 2078 C C . ALA A 1 256 ? 3.158 0.382 20.576 1.00 77.69 256 ALA A C 1
ATOM 2080 O O . ALA A 1 256 ? 3.366 0.961 21.637 1.00 77.69 256 ALA A O 1
ATOM 2081 N N . GLU A 1 257 ? 3.059 -0.947 20.500 1.00 77.19 257 GLU A N 1
ATOM 2082 C CA . GLU A 1 257 ? 3.255 -1.844 21.648 1.00 77.19 257 GLU A CA 1
ATOM 2083 C C . GLU A 1 257 ? 4.702 -1.807 22.155 1.00 77.19 257 GLU A C 1
ATOM 2085 O O . GLU A 1 257 ? 4.942 -1.737 23.361 1.00 77.19 257 GLU A O 1
ATOM 2090 N N . SER A 1 258 ? 5.671 -1.772 21.237 1.00 72.94 258 SER A N 1
ATOM 2091 C CA . SER A 1 258 ? 7.093 -1.624 21.577 1.00 72.94 258 SER A CA 1
ATOM 2092 C C . SER A 1 258 ? 7.388 -0.282 22.264 1.00 72.94 258 SER A C 1
ATOM 2094 O O . SER A 1 258 ? 8.253 -0.203 23.138 1.00 72.94 258 SER A O 1
ATOM 2096 N N . ASP A 1 259 ? 6.616 0.752 21.921 1.00 71.62 259 ASP A N 1
ATOM 2097 C CA . ASP A 1 259 ? 6.680 2.092 22.502 1.00 71.62 259 ASP A CA 1
ATOM 2098 C C . ASP A 1 259 ? 5.751 2.277 23.719 1.00 71.62 259 ASP A C 1
ATOM 2100 O O . ASP A 1 259 ? 5.658 3.385 24.242 1.00 71.62 259 ASP A O 1
ATOM 2104 N N . ALA A 1 260 ? 5.082 1.236 24.234 1.00 65.44 260 ALA A N 1
ATOM 2105 C CA . ALA A 1 260 ? 4.086 1.374 25.310 1.00 65.44 260 ALA A CA 1
ATOM 2106 C C . ALA A 1 260 ? 4.654 1.928 26.635 1.00 65.44 260 ALA A C 1
ATOM 2108 O O . ALA A 1 260 ? 3.909 2.401 27.489 1.00 65.44 260 ALA A O 1
ATOM 2109 N N . LYS A 1 261 ? 5.982 1.893 26.814 1.00 65.81 261 LYS A N 1
ATOM 2110 C CA . LYS A 1 261 ? 6.684 2.511 27.955 1.00 65.81 261 LYS A CA 1
ATOM 2111 C C . LYS A 1 261 ? 7.023 3.991 27.733 1.00 65.81 261 LYS A C 1
ATOM 2113 O O . LYS A 1 261 ? 7.552 4.641 28.637 1.00 65.81 261 LYS A O 1
ATOM 2118 N N . ALA A 1 262 ? 6.783 4.525 26.537 1.00 67.31 262 ALA A N 1
ATOM 2119 C CA . ALA A 1 262 ? 7.065 5.912 26.212 1.00 67.31 262 ALA A CA 1
ATOM 2120 C C . ALA A 1 262 ? 6.075 6.840 26.925 1.00 67.31 262 ALA A C 1
ATOM 2122 O O . ALA A 1 262 ? 4.869 6.627 26.911 1.00 67.31 262 ALA A O 1
ATOM 2123 N N . ARG A 1 263 ? 6.584 7.937 27.492 1.00 74.50 263 ARG A N 1
ATOM 2124 C CA . ARG A 1 263 ? 5.766 8.984 28.137 1.00 74.50 263 ARG A CA 1
ATOM 2125 C C . ARG A 1 263 ? 5.107 9.948 27.141 1.00 74.50 263 ARG A C 1
ATOM 2127 O O . ARG A 1 263 ? 4.602 10.991 27.536 1.00 74.50 263 ARG A O 1
ATOM 2134 N N . ARG A 1 264 ? 5.181 9.660 25.840 1.00 84.94 264 ARG A N 1
ATOM 2135 C CA . ARG A 1 264 ? 4.725 10.551 24.771 1.00 84.94 264 ARG A CA 1
ATOM 2136 C C . ARG A 1 264 ? 4.013 9.754 23.690 1.00 84.94 264 ARG A C 1
ATOM 2138 O O . ARG A 1 264 ? 4.499 8.710 23.269 1.00 84.94 264 ARG A O 1
ATOM 2145 N N . MET A 1 265 ? 2.927 10.325 23.174 1.00 88.12 265 MET A N 1
ATOM 2146 C CA . MET A 1 265 ? 2.212 9.805 22.013 1.00 88.12 265 MET A CA 1
ATOM 2147 C C . MET A 1 265 ? 3.130 9.714 20.787 1.00 88.12 265 MET A C 1
ATOM 2149 O O . MET A 1 265 ? 3.591 10.733 20.254 1.00 88.12 265 MET A O 1
ATOM 2153 N N . SER A 1 266 ? 3.385 8.488 20.329 1.00 90.25 266 SER A N 1
ATOM 2154 C CA . SER A 1 266 ? 4.061 8.242 19.058 1.00 90.25 266 SER A CA 1
ATOM 2155 C C . SER A 1 266 ? 3.101 8.454 17.884 1.00 90.25 266 SER A C 1
ATOM 2157 O O . SER A 1 266 ? 1.877 8.485 18.022 1.00 90.25 266 SER A O 1
ATOM 2159 N N . ARG A 1 267 ? 3.660 8.607 16.684 1.00 91.56 267 ARG A N 1
ATOM 2160 C CA . ARG A 1 267 ? 2.887 8.757 15.442 1.00 91.56 267 ARG A CA 1
ATOM 2161 C C . ARG A 1 267 ? 2.038 7.513 15.130 1.00 91.56 267 ARG A C 1
ATOM 2163 O O . ARG A 1 267 ? 0.920 7.626 14.626 1.00 91.56 267 ARG A O 1
ATOM 2170 N N . GLN A 1 268 ? 2.562 6.342 15.473 1.00 92.75 268 GLN A N 1
ATOM 2171 C CA . GLN A 1 268 ? 1.922 5.040 15.342 1.00 92.75 268 GLN A CA 1
ATOM 2172 C C . GLN A 1 268 ? 0.782 4.902 16.351 1.00 92.75 268 GLN A C 1
ATOM 2174 O O . GLN A 1 268 ? -0.340 4.632 15.937 1.00 92.75 268 GLN A O 1
ATOM 2179 N N . ALA A 1 269 ? 1.029 5.211 17.630 1.00 92.19 269 ALA A N 1
ATOM 2180 C CA . ALA A 1 269 ? -0.003 5.240 18.668 1.00 92.19 269 ALA A CA 1
ATOM 2181 C C . ALA A 1 269 ? -1.149 6.202 18.307 1.00 92.19 269 ALA A C 1
ATOM 2183 O O . ALA A 1 269 ? -2.316 5.826 18.349 1.00 92.19 269 ALA A O 1
ATOM 2184 N N . ARG A 1 270 ? -0.831 7.402 17.810 1.00 93.00 270 ARG A N 1
ATOM 2185 C CA . ARG A 1 270 ? -1.833 8.346 17.290 1.00 93.00 270 ARG A CA 1
ATOM 2186 C C . ARG A 1 270 ? -2.674 7.754 16.153 1.00 93.00 270 ARG A C 1
ATOM 2188 O O . ARG A 1 270 ? -3.869 8.004 16.081 1.00 93.00 270 ARG A O 1
ATOM 2195 N N . SER A 1 271 ? -2.073 6.955 15.274 1.00 95.56 271 SER A N 1
ATOM 2196 C CA . SER A 1 271 ? -2.809 6.311 14.176 1.00 95.56 271 SER A CA 1
ATOM 2197 C C . SER A 1 271 ? -3.741 5.197 14.668 1.00 95.56 271 SER A C 1
ATOM 2199 O O . SER A 1 271 ? -4.778 4.969 14.051 1.00 95.56 271 SER A O 1
ATOM 2201 N N . ILE A 1 272 ? -3.424 4.557 15.802 1.00 95.75 272 ILE A N 1
ATOM 2202 C CA . ILE A 1 272 ? -4.332 3.637 16.510 1.00 95.75 272 ILE A CA 1
ATOM 2203 C C . ILE A 1 272 ? -5.542 4.402 17.043 1.00 95.75 272 ILE A C 1
ATOM 2205 O O . ILE A 1 272 ? -6.667 3.973 16.805 1.00 95.75 272 ILE A O 1
ATOM 2209 N N . VAL A 1 273 ? -5.324 5.556 17.686 1.00 95.00 273 VAL A N 1
ATOM 2210 C CA . VAL A 1 273 ? -6.407 6.438 18.162 1.00 95.00 273 VAL A CA 1
ATOM 2211 C C . VAL A 1 273 ? -7.322 6.843 17.005 1.00 95.00 273 VAL A C 1
ATOM 2213 O O . VAL A 1 273 ? -8.538 6.690 17.102 1.00 95.00 273 VAL A O 1
ATOM 2216 N N . TRP A 1 274 ? -6.746 7.309 15.891 1.00 96.38 274 TRP A N 1
ATOM 2217 C CA . TRP A 1 274 ? -7.510 7.691 14.700 1.00 96.38 274 TRP A CA 1
ATOM 2218 C C . TRP A 1 274 ? -8.347 6.535 14.155 1.00 96.38 274 TRP A C 1
ATOM 2220 O O . TRP A 1 274 ? -9.536 6.712 13.903 1.00 96.38 274 TRP A O 1
ATOM 2230 N N . LEU A 1 275 ? -7.744 5.353 13.995 1.00 97.69 275 LEU A N 1
ATOM 2231 C CA . LEU A 1 275 ? -8.446 4.178 13.489 1.00 97.69 275 LEU A CA 1
ATOM 2232 C C . LEU A 1 275 ? -9.578 3.747 14.432 1.00 97.69 275 LEU A C 1
ATOM 2234 O O . LEU A 1 275 ? -10.692 3.522 13.969 1.00 97.69 275 LEU A O 1
ATOM 2238 N N . MET A 1 276 ? -9.313 3.682 15.741 1.00 96.69 276 MET A N 1
ATOM 2239 C CA . MET A 1 276 ? -10.307 3.319 16.756 1.00 96.69 276 MET A CA 1
ATOM 2240 C C . MET A 1 276 ? -11.512 4.257 16.715 1.00 96.69 276 MET A C 1
ATOM 2242 O O . MET A 1 276 ? -12.646 3.793 16.630 1.00 96.69 276 MET A O 1
ATOM 2246 N N . LYS A 1 277 ? -11.276 5.573 16.730 1.00 96.31 277 LYS A N 1
ATOM 2247 C CA . LYS A 1 277 ? -12.356 6.561 16.736 1.00 96.31 277 LYS A CA 1
ATOM 2248 C C . LYS A 1 277 ? -13.163 6.543 15.445 1.00 96.31 277 LYS A C 1
ATOM 2250 O O . LYS A 1 277 ? -14.383 6.514 15.520 1.00 96.31 277 LYS A O 1
ATOM 2255 N N . MET A 1 278 ? -12.507 6.485 14.283 1.00 97.25 278 MET A N 1
ATOM 2256 C CA . MET A 1 278 ? -13.219 6.393 13.003 1.00 97.25 278 MET A CA 1
ATOM 2257 C C . MET A 1 278 ? -14.116 5.152 12.948 1.00 97.25 278 MET A C 1
ATOM 2259 O O . MET A 1 278 ? -15.262 5.249 12.521 1.00 97.25 278 MET A O 1
ATOM 2263 N N . LEU A 1 279 ? -13.635 3.995 13.411 1.00 97.88 279 LEU A N 1
ATOM 2264 C CA . LEU A 1 279 ? -14.450 2.779 13.433 1.00 97.88 279 LEU A CA 1
ATOM 2265 C C . LEU A 1 279 ? -15.579 2.837 14.468 1.00 97.88 279 LEU A C 1
ATOM 2267 O O . LEU A 1 279 ? -16.657 2.322 14.182 1.00 97.88 279 LEU A O 1
ATOM 2271 N N . LEU A 1 280 ? -15.372 3.484 15.622 1.00 96.12 280 LEU A N 1
ATOM 2272 C CA . LEU A 1 280 ? -16.447 3.753 16.584 1.00 96.12 280 LEU A CA 1
ATOM 2273 C C . LEU A 1 280 ? -17.533 4.644 15.971 1.00 96.12 280 LEU A C 1
ATOM 2275 O O . LEU A 1 280 ? -18.712 4.313 16.070 1.00 96.12 280 LEU A O 1
ATOM 2279 N N . ASP A 1 281 ? -17.134 5.733 15.312 1.00 95.50 281 ASP A N 1
ATOM 2280 C CA . ASP A 1 281 ? -18.054 6.665 14.651 1.00 95.50 281 ASP A CA 1
ATOM 2281 C C . ASP A 1 281 ? -18.883 5.944 13.599 1.00 95.50 281 ASP A C 1
ATOM 2283 O O . ASP A 1 281 ? -20.105 6.038 13.595 1.00 95.50 281 ASP A O 1
ATOM 2287 N N . PHE A 1 282 ? -18.242 5.123 12.770 1.00 97.75 282 PHE A N 1
ATOM 2288 C CA . PHE A 1 282 ? -18.963 4.319 11.798 1.00 97.75 282 PHE A CA 1
ATOM 2289 C C . PHE A 1 282 ? -19.900 3.296 12.456 1.00 97.75 282 PHE A C 1
ATOM 2291 O O . PHE A 1 282 ? -21.043 3.137 12.024 1.00 97.75 282 PHE A O 1
ATOM 2298 N N . ALA A 1 283 ? -19.458 2.620 13.514 1.00 96.94 283 ALA A N 1
ATOM 2299 C CA . ALA A 1 283 ? -20.281 1.637 14.206 1.00 96.94 283 ALA A CA 1
ATOM 2300 C C . ALA A 1 283 ? -21.559 2.263 14.799 1.00 96.94 283 ALA A C 1
ATOM 2302 O O . ALA A 1 283 ? -22.622 1.650 14.721 1.00 96.94 283 ALA A O 1
ATOM 2303 N N . VAL A 1 284 ? -21.481 3.496 15.314 1.00 95.00 284 VAL A N 1
ATOM 2304 C CA . VAL A 1 284 ? -22.618 4.220 15.910 1.00 95.00 284 VAL A CA 1
ATOM 2305 C C . VAL A 1 284 ? -23.436 4.965 14.849 1.00 95.00 284 VAL A C 1
ATOM 2307 O O . VAL A 1 284 ? -24.617 4.673 14.653 1.00 95.00 284 VAL A O 1
ATOM 2310 N N . GLU A 1 285 ? -22.800 5.853 14.091 1.00 95.75 285 GLU A N 1
ATOM 2311 C CA . GLU A 1 285 ? -23.445 6.821 13.192 1.00 95.75 285 GLU A CA 1
ATOM 2312 C C . GLU A 1 285 ? -23.587 6.315 11.747 1.00 95.75 285 GLU A C 1
ATOM 2314 O O . GLU A 1 285 ? -24.321 6.880 10.941 1.00 95.75 285 GLU A O 1
ATOM 2319 N N . GLY A 1 286 ? -22.884 5.240 11.383 1.00 96.12 286 GLY A N 1
ATOM 2320 C CA . GLY A 1 286 ? -22.874 4.693 10.021 1.00 96.12 286 GLY A CA 1
ATOM 2321 C C . GLY A 1 286 ? -21.883 5.378 9.082 1.00 96.12 286 GLY A C 1
ATOM 2322 O O . GLY A 1 286 ? -21.768 4.978 7.923 1.00 96.12 286 GLY A O 1
ATOM 2323 N N . GLN A 1 287 ? -21.136 6.371 9.572 1.00 96.88 287 GLN A N 1
ATOM 2324 C CA . GLN A 1 287 ? -20.108 7.095 8.827 1.00 96.88 287 GLN A CA 1
ATOM 2325 C C . GLN A 1 287 ? -18.885 7.364 9.707 1.00 96.88 287 GLN A C 1
ATOM 2327 O O . GLN A 1 287 ? -19.022 7.647 10.893 1.00 96.88 287 GLN A O 1
ATOM 2332 N N . ILE A 1 288 ? -17.685 7.306 9.128 1.00 96.00 288 ILE A N 1
ATOM 2333 C CA . ILE A 1 288 ? -16.460 7.768 9.785 1.00 96.00 288 ILE A CA 1
ATOM 2334 C C . ILE A 1 288 ? -16.359 9.294 9.698 1.00 96.00 288 ILE A C 1
ATOM 2336 O O . ILE A 1 288 ? -16.732 9.883 8.679 1.00 96.00 288 ILE A O 1
ATOM 2340 N N . ASP A 1 289 ? -15.735 9.918 10.697 1.00 93.81 289 ASP A N 1
ATOM 2341 C CA . ASP A 1 289 ? -15.275 11.304 10.607 1.00 93.81 289 ASP A CA 1
ATOM 2342 C C . ASP A 1 289 ? -13.760 11.369 10.372 1.00 93.81 289 ASP A C 1
ATOM 2344 O O . ASP A 1 289 ? -12.948 11.189 11.284 1.00 93.81 289 ASP A O 1
ATOM 2348 N N . SER A 1 290 ? -13.356 11.652 9.131 1.00 91.19 290 SER A N 1
ATOM 2349 C CA . SER A 1 290 ? -11.940 11.728 8.763 1.00 91.19 290 SER A CA 1
ATOM 2350 C C . SER A 1 290 ? -11.238 12.984 9.288 1.00 91.19 290 SER A C 1
ATOM 2352 O O . SER A 1 290 ? -10.010 13.041 9.262 1.00 91.19 290 SER A O 1
ATOM 2354 N N . ARG A 1 291 ? -11.963 14.003 9.780 1.00 90.31 291 ARG A N 1
ATOM 2355 C CA . ARG A 1 291 ? -11.351 15.249 10.288 1.00 90.31 291 ARG A CA 1
ATOM 2356 C C . ARG A 1 291 ? -10.470 15.006 11.504 1.00 90.31 291 ARG A C 1
ATOM 2358 O O . ARG A 1 291 ? -9.535 15.775 11.745 1.00 90.31 291 ARG A O 1
ATOM 2365 N N . ILE A 1 292 ? -10.690 13.898 12.213 1.00 89.75 292 ILE A N 1
ATOM 2366 C CA . ILE A 1 292 ? -9.872 13.504 13.355 1.00 89.75 292 ILE A CA 1
ATOM 2367 C C . ILE A 1 292 ? -8.375 13.460 13.036 1.00 89.75 292 ILE A C 1
ATOM 2369 O O . ILE A 1 292 ? -7.558 13.818 13.884 1.00 89.75 292 ILE A O 1
ATOM 2373 N N . THR A 1 293 ? -7.993 13.108 11.805 1.00 88.75 293 THR A N 1
ATOM 2374 C CA . THR A 1 293 ? -6.579 13.033 11.422 1.00 88.75 293 THR A CA 1
ATOM 2375 C C . THR A 1 293 ? -5.889 14.400 11.385 1.00 88.75 293 THR A C 1
ATOM 2377 O O . THR A 1 293 ? -4.660 14.473 11.424 1.00 88.75 293 THR A O 1
ATOM 2380 N N . ASN A 1 294 ? -6.667 15.484 11.327 1.00 83.88 294 ASN A N 1
ATOM 2381 C CA . ASN A 1 294 ? -6.188 16.862 11.399 1.00 83.88 294 ASN A CA 1
ATOM 2382 C C . ASN A 1 294 ? -6.388 17.468 12.794 1.00 83.88 294 ASN A C 1
ATOM 2384 O O . ASN A 1 294 ? -5.524 18.197 13.277 1.00 83.88 294 ASN A O 1
ATOM 2388 N N . GLU A 1 295 ? -7.507 17.155 13.446 1.00 82.94 295 GLU A N 1
ATOM 2389 C CA . GLU A 1 295 ? -7.896 17.749 14.729 1.00 82.94 295 GLU A CA 1
ATOM 2390 C C . GLU A 1 295 ? -7.197 17.114 15.938 1.00 82.94 295 GLU A C 1
ATOM 2392 O O . GLU A 1 295 ? -6.978 17.779 16.951 1.00 82.94 295 GLU A O 1
ATOM 2397 N N . VAL A 1 296 ? -6.826 15.836 15.840 1.00 83.19 296 VAL A N 1
ATOM 2398 C CA . VAL A 1 296 ? -6.188 15.068 16.914 1.00 83.19 296 VAL A CA 1
ATOM 2399 C C . VAL A 1 296 ? -4.727 14.830 16.544 1.00 83.19 296 VAL A C 1
ATOM 2401 O O . VAL A 1 296 ? -4.332 13.784 16.031 1.00 83.19 296 VAL A O 1
ATOM 2404 N N . SER A 1 297 ? -3.900 15.855 16.755 1.00 77.31 297 SER A N 1
ATOM 2405 C CA . SER A 1 297 ? -2.497 15.854 16.324 1.00 77.31 297 SER A CA 1
ATOM 2406 C C . SER A 1 297 ? -1.511 15.366 17.396 1.00 77.31 297 SER A C 1
ATOM 2408 O O . SER A 1 297 ? -0.421 14.910 17.034 1.00 77.31 297 SER A O 1
ATOM 2410 N N . HIS A 1 298 ? -1.874 15.453 18.684 1.00 78.25 298 HIS A N 1
ATOM 2411 C CA . HIS A 1 298 ? -1.035 15.137 19.856 1.00 78.25 298 HIS A CA 1
ATOM 2412 C C . HIS A 1 298 ? 0.405 15.682 19.747 1.00 78.25 298 HIS A C 1
ATOM 2414 O O . HIS A 1 298 ? 1.390 14.975 19.971 1.00 78.25 298 HIS A O 1
ATOM 2420 N N . GLY A 1 299 ? 0.539 16.941 19.310 1.00 64.19 299 GLY A N 1
ATOM 2421 C CA . GLY A 1 299 ? 1.827 17.640 19.210 1.00 64.19 299 GLY A CA 1
ATOM 2422 C C . GLY A 1 299 ? 2.719 17.215 18.034 1.00 64.19 299 GLY A C 1
ATOM 2423 O O . GLY A 1 299 ? 3.879 17.619 17.958 1.00 64.19 299 GLY A O 1
ATOM 2424 N N . SER A 1 300 ? 2.212 16.403 17.101 1.00 71.00 300 SER A N 1
ATOM 2425 C CA . SER A 1 300 ? 2.928 16.003 15.884 1.00 71.00 300 SER A CA 1
ATOM 2426 C C . SER A 1 300 ? 2.313 16.637 14.639 1.00 71.00 300 SER A C 1
ATOM 2428 O O . SER A 1 300 ? 1.094 16.717 14.515 1.00 71.00 300 SER A O 1
ATOM 2430 N N . ARG A 1 301 ? 3.146 16.997 13.652 1.00 70.44 301 ARG A N 1
ATOM 2431 C CA . ARG A 1 301 ? 2.655 17.396 12.320 1.00 70.44 301 ARG A CA 1
ATOM 2432 C C . ARG A 1 301 ? 1.755 16.303 11.723 1.00 70.44 301 ARG A C 1
ATOM 2434 O O . ARG A 1 301 ? 1.966 15.108 11.963 1.00 70.44 301 ARG A O 1
ATOM 2441 N N . THR A 1 302 ? 0.744 16.723 10.976 1.00 74.94 302 THR A N 1
ATOM 2442 C CA . THR A 1 302 ? -0.260 15.849 10.352 1.00 74.94 302 THR A CA 1
ATOM 2443 C C . THR A 1 302 ? 0.060 15.553 8.886 1.00 74.94 302 THR A C 1
ATOM 2445 O O . THR A 1 302 ? -0.688 14.848 8.239 1.00 74.94 302 THR A O 1
ATOM 2448 N N . ASP A 1 303 ? 1.205 15.995 8.355 1.00 78.50 303 ASP A N 1
ATOM 2449 C CA . ASP A 1 303 ? 1.639 15.721 6.973 1.00 78.50 303 ASP A CA 1
ATOM 2450 C C . ASP A 1 303 ? 1.921 14.230 6.702 1.00 78.50 303 ASP A C 1
ATOM 2452 O O . ASP A 1 303 ? 1.870 13.758 5.564 1.00 78.50 303 ASP A O 1
ATOM 2456 N N . LYS A 1 304 ? 2.228 13.474 7.760 1.00 88.31 304 LYS A N 1
ATOM 2457 C CA . LYS A 1 304 ? 2.448 12.026 7.731 1.00 88.31 304 LYS A CA 1
ATOM 2458 C C . LYS A 1 304 ? 1.768 11.395 8.939 1.00 88.31 304 LYS A C 1
ATOM 2460 O O . LYS A 1 304 ? 1.896 11.907 10.054 1.00 88.31 304 LYS A O 1
ATOM 2465 N N . ALA A 1 305 ? 1.128 10.248 8.727 1.00 92.25 305 ALA A N 1
ATOM 2466 C CA . ALA A 1 305 ? 0.622 9.423 9.814 1.00 92.25 305 ALA A CA 1
ATOM 2467 C C . ALA A 1 305 ? 1.806 8.872 10.612 1.00 92.25 305 ALA A C 1
ATOM 2469 O O . ALA A 1 305 ? 1.999 9.279 11.753 1.00 92.25 305 ALA A O 1
ATOM 2470 N N . PHE A 1 306 ? 2.661 8.070 9.968 1.00 94.00 306 PHE A N 1
ATOM 2471 C CA . PHE A 1 306 ? 3.909 7.522 10.510 1.00 94.00 306 PHE A CA 1
ATOM 2472 C C . PHE A 1 306 ? 4.854 7.065 9.383 1.00 94.00 306 PHE A C 1
ATOM 2474 O O . PHE A 1 306 ? 4.487 7.066 8.208 1.00 94.00 306 PHE A O 1
ATOM 2481 N N . SER A 1 307 ? 6.078 6.667 9.735 1.00 94.38 307 SER A N 1
ATOM 2482 C CA . SER A 1 307 ? 6.915 5.816 8.885 1.00 94.38 307 SER A CA 1
ATOM 2483 C C . SER A 1 307 ? 7.457 4.640 9.690 1.00 94.38 307 SER A C 1
ATOM 2485 O O . SER A 1 307 ? 7.600 4.732 10.912 1.00 94.38 307 SER A O 1
ATOM 2487 N N . VAL A 1 308 ? 7.713 3.523 9.012 1.00 94.88 308 VAL A N 1
ATOM 2488 C CA . VAL A 1 308 ? 8.319 2.330 9.608 1.00 94.88 308 VAL A CA 1
ATOM 2489 C C . VAL A 1 308 ? 9.596 1.999 8.840 1.00 94.88 308 VAL A C 1
ATOM 2491 O O . VAL A 1 308 ? 9.516 1.767 7.633 1.00 94.88 308 VAL A O 1
ATOM 2494 N N . PRO A 1 309 ? 10.768 2.015 9.503 1.00 96.12 309 PRO A N 1
ATOM 2495 C CA . PRO A 1 309 ? 12.051 1.790 8.851 1.00 96.12 309 PRO A CA 1
ATOM 2496 C C . PRO A 1 309 ? 12.239 0.327 8.437 1.00 96.12 309 PRO A C 1
ATOM 2498 O O . PRO A 1 309 ? 11.657 -0.583 9.029 1.00 96.12 309 PRO A O 1
ATOM 2501 N N . GLY A 1 310 ? 13.142 0.114 7.482 1.00 96.50 310 GLY A N 1
ATOM 2502 C CA . GLY A 1 310 ? 13.537 -1.187 6.946 1.00 96.50 310 GLY A CA 1
ATOM 2503 C C . GLY A 1 310 ? 13.901 -2.215 8.009 1.00 96.50 310 GLY A C 1
ATOM 2504 O O . GLY A 1 310 ? 13.510 -3.367 7.896 1.00 96.50 310 GLY A O 1
ATOM 2505 N N . ARG A 1 311 ? 14.574 -1.797 9.087 1.00 95.31 311 ARG A N 1
ATOM 2506 C CA . ARG A 1 311 ? 14.935 -2.690 10.202 1.00 95.31 311 ARG A CA 1
ATOM 2507 C C . ARG A 1 311 ? 13.730 -3.318 10.917 1.00 95.31 311 ARG A C 1
ATOM 2509 O O . ARG A 1 311 ? 13.916 -4.307 11.599 1.00 95.31 311 ARG A O 1
ATOM 2516 N N . ILE A 1 312 ? 12.540 -2.718 10.801 1.00 94.38 312 ILE A N 1
ATOM 2517 C CA . ILE A 1 312 ? 11.284 -3.247 11.356 1.00 94.38 312 ILE A CA 1
ATOM 2518 C C . ILE A 1 312 ? 10.488 -3.957 10.258 1.00 94.38 312 ILE A C 1
ATOM 2520 O O . ILE A 1 312 ? 9.978 -5.050 10.470 1.00 94.38 312 ILE A O 1
ATOM 2524 N N . THR A 1 313 ? 10.374 -3.364 9.063 1.00 96.06 313 THR A N 1
ATOM 2525 C CA . THR A 1 313 ? 9.622 -4.000 7.965 1.00 96.06 313 THR A CA 1
ATOM 2526 C C . THR A 1 313 ? 10.267 -5.300 7.489 1.00 96.06 313 THR A C 1
ATOM 2528 O O . THR A 1 313 ? 9.552 -6.184 7.021 1.00 96.06 313 THR A O 1
ATOM 2531 N N . HIS A 1 314 ? 11.586 -5.449 7.650 1.00 97.12 314 HIS A N 1
ATOM 2532 C CA . HIS A 1 314 ? 12.314 -6.677 7.347 1.00 97.12 314 HIS A CA 1
ATOM 2533 C C . HIS A 1 314 ? 11.736 -7.885 8.094 1.00 97.12 314 HIS A C 1
ATOM 2535 O O . HIS A 1 314 ? 11.484 -8.902 7.457 1.00 97.12 314 HIS A O 1
ATOM 2541 N N . ASP A 1 315 ? 11.425 -7.761 9.388 1.00 94.06 315 ASP A N 1
ATOM 2542 C CA . ASP A 1 315 ? 10.892 -8.869 10.199 1.00 94.06 315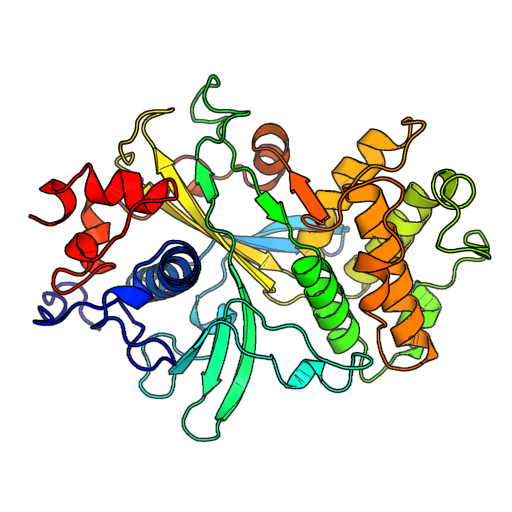 ASP A CA 1
ATOM 2543 C C . ASP A 1 315 ? 9.579 -9.428 9.625 1.00 94.06 315 ASP A C 1
ATOM 2545 O O . ASP A 1 315 ? 9.296 -10.624 9.694 1.00 94.06 315 ASP A O 1
ATOM 2549 N N . PHE A 1 316 ? 8.793 -8.563 8.984 1.00 94.94 316 PHE A N 1
ATOM 2550 C CA . PHE A 1 316 ? 7.551 -8.935 8.319 1.00 94.94 316 PHE A CA 1
ATOM 2551 C C . PHE A 1 316 ? 7.791 -9.462 6.893 1.00 94.94 316 PHE A C 1
ATOM 2553 O O . PHE A 1 316 ? 7.250 -10.499 6.489 1.00 94.94 316 PHE A O 1
ATOM 2560 N N . MET A 1 317 ? 8.611 -8.754 6.114 1.00 97.31 317 MET A N 1
ATOM 2561 C CA . MET A 1 317 ? 8.755 -8.949 4.668 1.00 97.31 317 MET A CA 1
ATOM 2562 C C . MET A 1 317 ? 9.825 -9.973 4.271 1.00 97.31 317 MET A C 1
ATOM 2564 O O . MET A 1 317 ? 9.814 -10.419 3.123 1.00 97.31 317 MET A O 1
ATOM 2568 N N . ALA A 1 318 ? 10.730 -10.364 5.176 1.00 97.69 318 ALA A N 1
ATOM 2569 C CA . ALA A 1 318 ? 11.850 -11.264 4.890 1.00 97.69 318 ALA A CA 1
ATOM 2570 C C . ALA A 1 318 ? 11.384 -12.523 4.148 1.00 97.69 318 ALA A C 1
ATOM 2572 O O . ALA A 1 318 ? 10.542 -13.281 4.633 1.00 97.69 318 ALA A O 1
ATOM 2573 N N . SER A 1 319 ? 11.876 -12.702 2.928 1.00 98.00 319 SER A N 1
ATOM 2574 C CA . SER A 1 319 ? 11.421 -13.721 1.982 1.00 98.00 319 SER A CA 1
ATOM 2575 C C . SER A 1 319 ? 12.435 -13.859 0.842 1.00 98.00 319 SER A C 1
ATOM 2577 O O . SER A 1 319 ? 13.259 -12.952 0.656 1.00 98.00 319 SER A O 1
ATOM 2579 N N . PRO A 1 320 ? 12.388 -14.956 0.063 1.00 98.31 320 PRO A N 1
ATOM 2580 C CA . PRO A 1 320 ? 13.175 -15.077 -1.162 1.00 98.31 320 PRO A CA 1
ATOM 2581 C C . PRO A 1 320 ? 12.969 -13.896 -2.119 1.00 98.31 320 PRO A C 1
ATOM 2583 O O . PRO A 1 320 ? 13.937 -13.409 -2.693 1.00 98.31 320 PRO A O 1
ATOM 2586 N N . GLU A 1 321 ? 11.742 -13.385 -2.229 1.00 98.56 321 GLU A N 1
ATOM 2587 C CA . GLU A 1 321 ? 11.368 -12.248 -3.077 1.00 98.56 321 GLU A CA 1
ATOM 2588 C C . GLU A 1 321 ? 11.960 -10.921 -2.590 1.00 98.56 321 GLU A C 1
ATOM 2590 O O . GLU A 1 321 ? 12.352 -10.084 -3.401 1.00 98.56 321 GLU A O 1
ATOM 2595 N N . LEU A 1 322 ? 12.075 -10.722 -1.270 1.00 98.44 322 LEU A N 1
ATOM 2596 C CA . LEU A 1 322 ? 12.774 -9.557 -0.721 1.00 98.44 322 LEU A CA 1
ATOM 2597 C C . LEU A 1 322 ? 14.287 -9.664 -0.956 1.00 98.44 322 LEU A C 1
ATOM 2599 O O . LEU A 1 322 ? 14.930 -8.683 -1.316 1.00 98.44 322 LEU A O 1
ATOM 2603 N N . PHE A 1 323 ? 14.867 -10.849 -0.760 1.00 98.19 323 PHE A N 1
ATOM 2604 C CA . PHE A 1 323 ? 16.306 -11.062 -0.922 1.00 98.19 323 PHE A CA 1
ATOM 2605 C C . PHE A 1 323 ? 16.747 -10.956 -2.391 1.00 98.19 323 PHE A C 1
ATOM 2607 O O . PHE A 1 323 ? 17.700 -10.238 -2.715 1.00 98.19 323 PHE A O 1
ATOM 2614 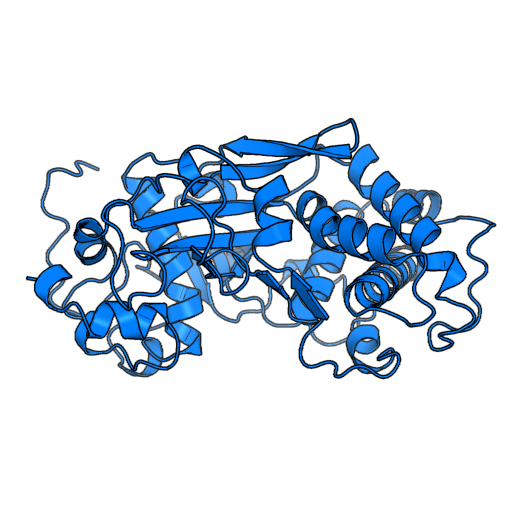N N . ALA A 1 324 ? 16.027 -11.634 -3.284 1.00 98.25 324 ALA A N 1
ATOM 2615 C CA . ALA A 1 324 ? 16.289 -11.707 -4.714 1.00 98.25 324 ALA A CA 1
ATOM 2616 C C . ALA A 1 324 ? 15.009 -11.397 -5.520 1.00 98.25 324 ALA A C 1
ATOM 2618 O O . ALA A 1 324 ? 14.381 -12.321 -6.043 1.00 98.25 324 ALA A O 1
ATOM 2619 N N . PRO A 1 325 ? 14.656 -10.102 -5.678 1.00 98.56 325 PRO A N 1
ATOM 2620 C CA . PRO A 1 325 ? 13.499 -9.657 -6.459 1.00 98.56 325 PRO A CA 1
ATOM 2621 C C . PRO A 1 325 ? 13.408 -10.315 -7.840 1.00 98.56 325 PRO A C 1
ATOM 2623 O O . PRO A 1 325 ? 14.417 -10.450 -8.543 1.00 98.56 325 PRO A O 1
ATOM 2626 N N . ARG A 1 326 ? 12.214 -10.755 -8.238 1.00 98.56 326 ARG A N 1
ATOM 2627 C CA . ARG A 1 326 ? 12.052 -11.657 -9.394 1.00 98.56 326 ARG A CA 1
ATOM 2628 C C . ARG A 1 326 ? 12.149 -10.974 -10.759 1.00 98.56 326 ARG A C 1
ATOM 2630 O O . ARG A 1 326 ? 12.469 -11.657 -11.726 1.00 98.56 326 ARG A O 1
ATOM 2637 N N . ILE A 1 327 ? 11.942 -9.660 -10.838 1.00 98.62 327 ILE A N 1
ATOM 2638 C CA . ILE A 1 327 ? 12.092 -8.883 -12.076 1.00 98.62 327 ILE A CA 1
ATOM 2639 C C . ILE A 1 327 ? 13.497 -8.292 -12.148 1.00 98.62 327 ILE A C 1
ATOM 2641 O O . ILE A 1 327 ? 13.976 -7.637 -11.213 1.00 98.62 327 ILE A O 1
ATOM 2645 N N . LYS A 1 328 ? 14.174 -8.522 -13.267 1.00 98.12 328 LYS A N 1
ATOM 2646 C CA . LYS A 1 328 ? 15.539 -8.070 -13.500 1.00 98.12 328 LYS A CA 1
ATOM 2647 C C . LYS A 1 328 ? 15.591 -6.600 -13.907 1.00 98.12 328 LYS A C 1
ATOM 2649 O O . LYS A 1 328 ? 14.625 -6.047 -14.430 1.00 98.12 328 LYS A O 1
ATOM 2654 N N . ARG A 1 329 ? 16.731 -5.942 -13.679 1.00 96.19 329 ARG A N 1
ATOM 2655 C CA . ARG A 1 329 ? 16.901 -4.524 -14.058 1.00 96.19 329 ARG A CA 1
ATOM 2656 C C . ARG A 1 329 ? 16.735 -4.284 -15.559 1.00 96.19 329 ARG A C 1
ATOM 2658 O O . ARG A 1 329 ? 16.169 -3.272 -15.945 1.00 96.19 329 ARG A O 1
ATOM 2665 N N . ASP A 1 330 ? 17.188 -5.217 -16.389 1.00 95.50 330 ASP A N 1
ATOM 2666 C CA . ASP A 1 330 ? 17.123 -5.168 -17.852 1.00 95.50 330 ASP A CA 1
ATOM 2667 C C . ASP A 1 330 ? 15.710 -5.408 -18.405 1.00 95.50 330 ASP A C 1
ATOM 2669 O O . ASP A 1 330 ? 15.437 -5.077 -19.557 1.00 95.50 330 ASP A O 1
ATOM 2673 N N . GLU A 1 331 ? 14.779 -5.895 -17.579 1.00 97.19 331 GLU A N 1
ATOM 2674 C CA . GLU A 1 331 ? 13.361 -5.999 -17.934 1.00 97.19 331 GLU A CA 1
ATOM 2675 C C . GLU A 1 331 ? 12.629 -4.647 -17.812 1.00 97.19 331 GLU A C 1
ATOM 2677 O O . GLU A 1 331 ? 11.520 -4.509 -18.325 1.00 97.19 331 GLU A O 1
ATOM 2682 N N . VAL A 1 332 ? 13.234 -3.607 -17.213 1.00 96.44 332 VAL A N 1
ATOM 2683 C CA . VAL A 1 332 ? 12.569 -2.299 -17.035 1.00 96.44 332 VAL A CA 1
ATOM 2684 C C . VAL A 1 332 ? 12.178 -1.635 -18.360 1.00 96.44 332 VAL A C 1
ATOM 2686 O O . VAL A 1 332 ? 11.154 -0.953 -18.423 1.00 96.44 332 VAL A O 1
ATOM 2689 N N . LYS A 1 333 ? 12.925 -1.892 -19.442 1.00 95.44 333 LYS A N 1
ATOM 2690 C CA . LYS A 1 333 ? 12.597 -1.419 -20.800 1.00 95.44 333 LYS A CA 1
ATOM 2691 C C . LYS A 1 333 ? 11.344 -2.056 -21.396 1.00 95.44 333 LYS A C 1
ATOM 2693 O O . LYS A 1 333 ? 10.830 -1.574 -22.397 1.00 95.44 333 LYS A O 1
ATOM 2698 N N . GLN A 1 334 ? 10.852 -3.133 -20.784 1.00 96.81 334 GLN A N 1
ATOM 2699 C CA . GLN A 1 334 ? 9.573 -3.757 -21.122 1.00 96.81 334 GLN A CA 1
ATOM 2700 C C . GLN A 1 334 ? 8.412 -3.184 -20.295 1.00 96.81 334 GLN A C 1
ATOM 2702 O O . GLN A 1 334 ? 7.259 -3.520 -20.549 1.00 96.81 334 GLN A O 1
ATOM 2707 N N . ILE A 1 335 ? 8.702 -2.321 -19.313 1.00 97.38 335 ILE A N 1
ATOM 2708 C CA . ILE A 1 335 ? 7.713 -1.658 -18.451 1.00 97.38 335 ILE A CA 1
ATOM 2709 C C . ILE A 1 335 ? 7.563 -0.187 -18.847 1.00 97.38 335 ILE A C 1
ATOM 2711 O O . ILE A 1 335 ? 6.444 0.312 -18.960 1.00 97.38 335 ILE A O 1
ATOM 2715 N N . ILE A 1 336 ? 8.681 0.507 -19.065 1.00 96.62 336 ILE A N 1
ATOM 2716 C CA . ILE A 1 336 ? 8.732 1.884 -19.566 1.00 96.62 336 ILE A CA 1
ATOM 2717 C C . ILE A 1 336 ? 8.993 1.821 -21.070 1.00 96.62 336 ILE A C 1
ATOM 2719 O O . ILE A 1 336 ? 10.059 1.390 -21.501 1.00 96.62 336 ILE A O 1
ATOM 2723 N N . LEU A 1 337 ? 8.001 2.227 -21.860 1.00 95.56 337 LEU A N 1
ATOM 2724 C CA . LEU A 1 337 ? 7.928 1.963 -23.295 1.00 95.56 337 LEU A CA 1
ATOM 2725 C C . LEU A 1 337 ? 8.087 3.245 -24.118 1.00 95.56 337 LEU A C 1
ATOM 2727 O O . LEU A 1 337 ? 7.829 4.349 -23.632 1.00 95.56 337 LEU A O 1
ATOM 2731 N N . GLY A 1 338 ? 8.477 3.084 -25.385 1.00 92.62 338 GLY A N 1
ATOM 2732 C CA . GLY A 1 338 ? 8.415 4.137 -26.405 1.00 92.62 338 GLY A CA 1
ATOM 2733 C C . GLY A 1 338 ? 9.210 5.401 -26.080 1.00 92.62 338 GLY A C 1
ATOM 2734 O O . GLY A 1 338 ? 8.766 6.503 -26.381 1.00 92.62 338 GLY A O 1
ATOM 2735 N N . GLY A 1 339 ? 10.360 5.260 -25.415 1.00 91.81 339 GLY A N 1
ATOM 2736 C CA . GLY A 1 339 ? 11.204 6.397 -25.043 1.00 91.81 339 GLY A CA 1
ATOM 2737 C C . GLY A 1 339 ? 10.736 7.149 -23.793 1.00 91.81 339 GLY A C 1
ATOM 2738 O O . GLY A 1 339 ? 11.292 8.198 -23.480 1.00 91.81 339 GLY A O 1
ATOM 2739 N N . GLY A 1 340 ? 9.751 6.636 -23.050 1.00 93.12 340 GLY A N 1
ATOM 2740 C CA . GLY A 1 340 ? 9.216 7.279 -21.846 1.00 93.12 340 GLY A CA 1
ATOM 2741 C C . GLY A 1 340 ? 10.243 7.585 -20.754 1.00 93.12 340 GLY A C 1
ATOM 2742 O O . GLY A 1 340 ? 10.105 8.577 -20.044 1.00 93.12 340 GLY A O 1
ATOM 2743 N N . GLN A 1 341 ? 11.339 6.828 -20.681 1.00 92.81 341 GLN A N 1
ATOM 2744 C CA . GLN A 1 341 ? 12.462 7.126 -19.790 1.00 92.81 341 GLN A CA 1
ATOM 2745 C C . GLN A 1 341 ? 13.071 8.516 -20.037 1.00 92.81 341 GLN A C 1
ATOM 2747 O O . GLN A 1 341 ? 13.582 9.128 -19.106 1.00 92.81 341 GLN A O 1
ATOM 2752 N N . THR A 1 342 ? 12.984 9.038 -21.267 1.00 92.56 342 THR A N 1
ATOM 2753 C CA . THR A 1 342 ? 13.490 10.377 -21.623 1.00 92.56 342 THR A CA 1
ATOM 2754 C C . THR A 1 342 ? 12.600 11.502 -21.093 1.00 92.56 342 THR A C 1
ATOM 2756 O O . THR A 1 342 ? 13.029 12.650 -21.034 1.00 92.56 342 THR A O 1
ATOM 2759 N N . LEU A 1 343 ? 11.368 11.174 -20.686 1.00 93.12 343 LEU A N 1
ATOM 2760 C CA . LEU A 1 343 ? 10.410 12.108 -20.100 1.00 93.12 343 LEU A CA 1
ATOM 2761 C C . LEU A 1 343 ? 10.451 12.119 -18.566 1.00 93.12 343 LEU A C 1
ATOM 2763 O O . LEU A 1 343 ? 9.782 12.948 -17.950 1.00 93.12 343 LEU A O 1
ATOM 2767 N N . LEU A 1 344 ? 11.221 11.221 -17.939 1.00 91.44 344 LEU A N 1
ATOM 2768 C CA . LEU A 1 344 ? 11.402 11.214 -16.491 1.00 91.44 344 LEU A CA 1
ATOM 2769 C C . LEU A 1 344 ? 12.028 12.534 -16.033 1.00 91.44 344 LEU A C 1
ATOM 2771 O O . LEU A 1 344 ? 13.084 12.939 -16.509 1.00 91.44 344 LEU A O 1
ATOM 2775 N N . SER A 1 345 ? 11.382 13.176 -15.061 1.00 84.06 345 SER A N 1
ATOM 2776 C CA . SER A 1 345 ? 11.888 14.383 -14.405 1.00 84.06 345 SER A CA 1
ATOM 2777 C C . SER A 1 345 ? 12.346 14.014 -12.992 1.00 84.06 345 SER A C 1
ATOM 2779 O O . SER A 1 345 ? 11.509 13.989 -12.082 1.00 84.06 345 SER A O 1
ATOM 2781 N N . PRO A 1 346 ? 13.635 13.672 -12.801 1.00 78.12 346 PRO A N 1
ATOM 2782 C CA . PRO A 1 346 ? 14.116 13.047 -11.578 1.00 78.12 346 PRO A CA 1
ATOM 2783 C C . PRO A 1 346 ? 14.029 13.992 -10.373 1.00 78.12 346 PRO A C 1
ATOM 2785 O O . PRO A 1 346 ? 14.697 15.019 -10.309 1.00 78.12 346 PRO A O 1
ATOM 2788 N N . GLU A 1 347 ? 13.231 13.605 -9.382 1.00 65.31 347 GLU A N 1
ATOM 2789 C CA . GLU A 1 347 ? 13.153 14.252 -8.062 1.00 65.31 347 GLU A CA 1
ATOM 2790 C C . GLU A 1 347 ? 13.075 13.238 -6.906 1.00 65.31 347 GLU A C 1
ATOM 2792 O O . GLU A 1 347 ? 13.251 13.593 -5.734 1.00 65.31 347 GLU A O 1
ATOM 2797 N N . ARG A 1 348 ? 12.724 11.981 -7.194 1.00 65.50 348 ARG A N 1
ATOM 2798 C CA . ARG A 1 348 ? 12.731 10.871 -6.235 1.00 65.50 348 ARG A CA 1
ATOM 2799 C C . ARG A 1 348 ? 13.940 9.987 -6.541 1.00 65.50 348 ARG A C 1
ATOM 2801 O O . ARG A 1 348 ? 14.860 10.379 -7.251 1.00 65.50 348 ARG A O 1
ATOM 2808 N N . ARG A 1 349 ? 14.004 8.815 -5.908 1.00 83.06 349 ARG A N 1
ATOM 2809 C CA . ARG A 1 349 ? 15.162 7.936 -6.067 1.00 83.06 349 ARG A CA 1
ATOM 2810 C C . ARG A 1 349 ? 15.057 7.019 -7.291 1.00 83.06 349 ARG A C 1
ATOM 2812 O O . ARG A 1 349 ? 16.056 6.877 -7.975 1.00 83.06 349 ARG A O 1
ATOM 2819 N N . LEU A 1 350 ? 13.900 6.413 -7.587 1.00 90.44 350 LEU A N 1
ATOM 2820 C CA . LEU A 1 350 ? 13.803 5.444 -8.693 1.00 90.44 350 LEU A CA 1
ATOM 2821 C C . LEU A 1 350 ? 13.960 6.111 -10.067 1.00 90.44 350 LEU A C 1
ATOM 2823 O O . LEU A 1 350 ? 14.782 5.683 -10.860 1.00 90.44 350 LEU A O 1
ATOM 2827 N N . ASP A 1 351 ? 13.197 7.166 -10.331 1.00 87.75 351 ASP A N 1
ATOM 2828 C CA . ASP A 1 351 ? 13.331 8.045 -11.500 1.00 87.75 351 ASP A CA 1
ATOM 2829 C C . ASP A 1 351 ? 14.776 8.530 -11.689 1.00 87.75 351 ASP A C 1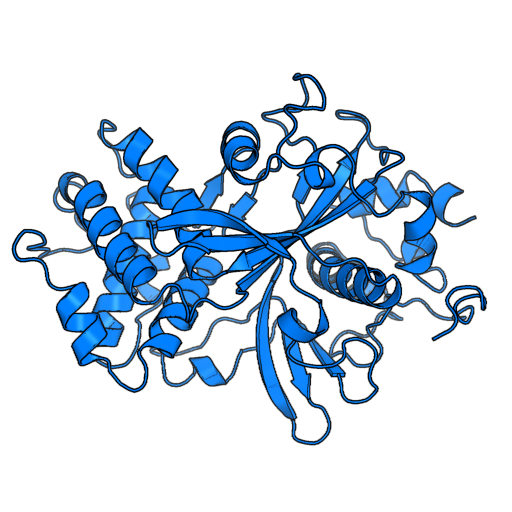
ATOM 2831 O O . ASP A 1 351 ? 15.318 8.413 -12.784 1.00 87.75 351 ASP A O 1
ATOM 2835 N N . ALA A 1 352 ? 15.439 8.981 -10.621 1.00 87.94 352 ALA A N 1
ATOM 2836 C CA . ALA A 1 352 ? 16.848 9.365 -10.691 1.00 87.94 352 ALA A CA 1
ATOM 2837 C C . ALA A 1 352 ? 17.781 8.187 -11.023 1.00 87.94 352 ALA A C 1
ATOM 2839 O O . ALA A 1 352 ? 18.724 8.359 -11.787 1.00 87.94 352 ALA A O 1
ATOM 2840 N N . VAL A 1 353 ? 17.543 6.989 -10.482 1.00 90.31 353 VAL A N 1
ATOM 2841 C CA . VAL A 1 353 ? 18.332 5.791 -10.825 1.00 90.31 353 VAL A CA 1
ATOM 2842 C C . VAL A 1 353 ? 18.134 5.417 -12.297 1.00 90.31 353 VAL A C 1
ATOM 2844 O O . VAL A 1 353 ? 19.107 5.135 -12.983 1.00 90.31 353 VAL A O 1
ATOM 2847 N N . LEU A 1 354 ? 16.897 5.460 -12.797 1.00 92.50 354 LEU A N 1
ATOM 2848 C CA . LEU A 1 354 ? 16.574 5.113 -14.184 1.00 92.50 354 LEU A CA 1
ATOM 2849 C C . LEU A 1 354 ? 17.195 6.090 -15.189 1.00 92.50 354 LEU A C 1
ATOM 2851 O O . LEU A 1 354 ? 17.746 5.652 -16.193 1.00 92.50 354 LEU A O 1
ATOM 2855 N N . VAL A 1 355 ? 17.155 7.396 -14.906 1.00 89.25 355 VAL A N 1
ATOM 2856 C CA . VAL A 1 355 ? 17.784 8.424 -15.757 1.00 89.25 355 VAL A CA 1
ATOM 2857 C C . VAL A 1 355 ? 19.310 8.279 -15.786 1.00 89.25 355 VAL A C 1
ATOM 2859 O O . VAL A 1 355 ? 19.927 8.504 -16.822 1.00 89.25 355 VAL A O 1
ATOM 2862 N N . ASN A 1 356 ? 19.922 7.863 -14.673 1.00 88.38 356 ASN A N 1
ATOM 2863 C CA . ASN A 1 356 ? 21.371 7.662 -14.575 1.00 88.38 356 ASN A CA 1
ATOM 2864 C C . ASN A 1 356 ? 21.859 6.316 -15.138 1.00 88.38 356 ASN A C 1
ATOM 2866 O O . ASN A 1 356 ? 23.060 6.057 -15.109 1.00 88.38 356 ASN A O 1
ATOM 2870 N N . MET A 1 357 ? 20.956 5.472 -15.642 1.00 90.88 357 MET A N 1
ATOM 2871 C CA . MET A 1 357 ? 21.281 4.184 -16.256 1.00 90.88 357 MET A CA 1
ATOM 2872 C C . MET A 1 357 ? 20.679 4.075 -17.670 1.00 90.88 357 MET A C 1
ATOM 2874 O O . MET A 1 357 ? 19.816 3.222 -17.915 1.00 90.88 357 MET A O 1
ATOM 2878 N N . PRO A 1 358 ? 21.077 4.947 -18.619 1.00 88.31 358 PRO A N 1
ATOM 2879 C CA . PRO A 1 358 ? 20.515 4.955 -19.971 1.00 88.31 358 PRO A CA 1
ATOM 2880 C C . PRO A 1 358 ? 20.726 3.629 -20.716 1.00 88.31 358 PRO A C 1
ATOM 2882 O O . PRO A 1 358 ? 19.907 3.268 -21.558 1.00 88.31 358 PRO A O 1
ATOM 2885 N N . GLU A 1 359 ? 21.765 2.863 -20.368 1.00 90.94 359 GLU A N 1
ATOM 2886 C CA . GLU A 1 359 ? 22.051 1.545 -20.936 1.00 90.94 359 GLU A CA 1
ATOM 2887 C C . GLU A 1 359 ? 20.942 0.513 -20.692 1.00 90.94 359 GLU A C 1
ATOM 2889 O O . GLU A 1 359 ? 20.854 -0.470 -21.425 1.00 90.94 359 GLU A O 1
ATOM 2894 N N . LEU A 1 360 ? 20.068 0.734 -19.700 1.00 91.31 360 LEU A N 1
ATOM 2895 C CA . LEU A 1 360 ? 18.904 -0.123 -19.459 1.00 91.31 360 LEU A CA 1
ATOM 2896 C C . LEU A 1 360 ? 17.882 -0.063 -20.597 1.00 91.31 360 LEU A C 1
ATOM 2898 O O . LEU A 1 360 ? 17.052 -0.962 -20.699 1.00 91.31 360 LEU A O 1
ATOM 2902 N N . PHE A 1 361 ? 17.929 0.980 -21.427 1.00 89.38 361 PHE A N 1
ATOM 2903 C CA . PHE A 1 361 ? 16.958 1.251 -22.486 1.00 89.38 361 PHE A CA 1
ATOM 2904 C C . PHE A 1 361 ? 17.539 1.136 -23.898 1.00 89.38 361 PHE A C 1
ATOM 2906 O O . PHE A 1 361 ? 16.828 1.425 -24.865 1.00 89.38 361 PHE A O 1
ATOM 2913 N N . SER A 1 362 ? 18.797 0.703 -24.006 1.00 81.06 362 SER A N 1
ATOM 2914 C CA . SER A 1 362 ? 19.481 0.435 -25.273 1.00 81.06 362 SER A CA 1
ATOM 2915 C C . SER A 1 362 ? 19.142 -0.931 -25.876 1.00 81.06 362 SER A C 1
ATOM 2917 O O . SER A 1 362 ? 18.715 -1.875 -25.147 1.00 81.06 362 SER A O 1
#